Protein AF-A0A1G1N108-F1 (afdb_monomer)

Sequence (234 aa):
MKSTKDYSIFRDFSSNREVDHKHVNKLVQAIQKRNLLHVNPIVVDHEMRVIDGQHRLAAAKLLKVDIYYVQDSINRKDISMLNSNQKNWTAMDYINFYTIEKNSSFMQLSSLIKHYPEMAVSALLVLSNSEGRRDIVQLKDGYLDVLNIDHCRKVCDTCKDLSRRYGAGFVFDSRFPLALSKALSTEGFRIERLIEQIDLSPRDFVRCHTKEQYLDMIEEIFNRQLSRNKIRLT

Radius of gyration: 24.06 Å; Cα contacts (8 Å, |Δi|>4): 297; chains: 1; bounding box: 55×28×68 Å

Mean predicted aligned error: 9.83 Å

pLDDT: mean 89.45, std 10.45, range [52.34, 98.5]

Foldseek 3Di:
DDKDLPLVQADEDPLDDDQDPVLLVVLLVVCVVPNPQVVPAFEAEPSNYTLGCPSVSVNCNVVSHMGHYDYDHDDPLCSLVVVCVVDNDDLVSLLSNLVVVVDPQSVLLVVVCVVQVLADSLLSQQQQAPVSHHDPVCSSNSHGRRNRVVLSVVLSVLLVVCCVVQVASLCRPNLNSSLVSLQVVFPLRDSVLLVVLCVVPVVLVDDDDHSVVNNVSSQVSNCPPDPDSRTHSD

Secondary structure (DSSP, 8-state):
-EEES-GGG-B--TTSPP--HHHHHHHHHHHHH---TTTS-EEE-TT-BEEE-HHHHHHHHHHT--EEEEE----HHHHHHHHHHHSPPPHHHHHHHHHHTT-HHHHHHHHHHHH-TTS-HHHHHHHHSTTSS--HHHHHTT----TTHHHHHHHHHHHHHHHHHH--GGGGSTHHHHHHHHHHTSTT--HHHHHHHHHH-GGGS---SSHHHHHHHHHHHHHTT-SSS-----

Nearest PDB structures (foldseek):
  2fic-assembly3_B  TM=1.473E-01  e=8.303E+00  Homo sapiens

Structure (mmCIF, N/CA/C/O backbone):
data_AF-A0A1G1N108-F1
#
_entry.id   AF-A0A1G1N108-F1
#
loop_
_atom_site.group_PDB
_atom_site.id
_atom_site.type_symbol
_atom_site.label_atom_id
_atom_site.label_alt_id
_atom_site.label_comp_id
_atom_site.label_asym_id
_atom_site.label_entity_id
_atom_site.label_seq_id
_atom_site.pdbx_PDB_ins_code
_atom_site.Cartn_x
_atom_site.Cartn_y
_atom_site.Cartn_z
_atom_site.occupancy
_atom_site.B_iso_or_equiv
_atom_site.auth_seq_id
_atom_site.auth_comp_id
_atom_site.auth_asym_id
_atom_site.auth_atom_id
_atom_site.pdbx_PDB_model_num
ATOM 1 N N . MET A 1 1 ? 23.933 8.039 -32.527 1.00 80.56 1 MET A N 1
ATOM 2 C CA . MET A 1 1 ? 23.096 6.819 -32.530 1.00 80.56 1 MET A CA 1
ATOM 3 C C . MET A 1 1 ? 23.888 5.689 -33.170 1.00 80.56 1 MET A C 1
ATOM 5 O O . MET A 1 1 ? 24.541 5.941 -34.174 1.00 80.56 1 MET A O 1
ATOM 9 N N . LYS A 1 2 ? 23.881 4.493 -32.579 1.00 91.88 2 LYS A N 1
ATOM 10 C CA . LYS A 1 2 ? 24.583 3.290 -33.066 1.00 91.88 2 LYS A CA 1
ATOM 11 C C . LYS A 1 2 ? 23.580 2.137 -33.192 1.00 91.88 2 LYS A C 1
ATOM 13 O O . LYS A 1 2 ? 22.527 2.196 -32.560 1.00 91.88 2 LYS A O 1
ATOM 18 N N . SER A 1 3 ? 23.880 1.109 -33.986 1.00 93.50 3 SER A N 1
ATOM 19 C CA . SER A 1 3 ? 23.054 -0.102 -34.099 1.00 93.50 3 SER A CA 1
ATOM 20 C C . SER A 1 3 ? 23.896 -1.366 -33.986 1.00 93.50 3 SER A C 1
ATOM 22 O O . SER A 1 3 ? 25.074 -1.359 -34.336 1.00 93.50 3 SER A O 1
ATOM 24 N N . THR A 1 4 ? 23.295 -2.450 -33.503 1.00 93.88 4 THR A N 1
ATOM 25 C CA . THR A 1 4 ? 23.952 -3.757 -33.383 1.00 93.88 4 THR A CA 1
ATOM 26 C C . THR A 1 4 ? 22.930 -4.901 -33.402 1.00 93.88 4 THR A C 1
ATOM 28 O O . THR A 1 4 ? 21.759 -4.692 -33.076 1.00 93.88 4 THR A O 1
ATOM 31 N N . LYS A 1 5 ? 23.380 -6.121 -33.724 1.00 91.81 5 LYS A N 1
ATOM 32 C CA . LYS A 1 5 ? 22.677 -7.387 -33.412 1.00 91.81 5 LYS A CA 1
ATOM 33 C C . LYS A 1 5 ? 23.345 -8.184 -32.299 1.00 91.81 5 LYS A C 1
ATOM 35 O O . LYS A 1 5 ? 22.818 -9.210 -31.876 1.00 91.81 5 LYS A O 1
ATOM 40 N N . ASP A 1 6 ? 24.506 -7.735 -31.838 1.00 93.94 6 ASP A N 1
ATOM 41 C CA . ASP A 1 6 ? 25.139 -8.304 -30.664 1.00 93.94 6 ASP A CA 1
ATOM 42 C C . ASP A 1 6 ? 24.454 -7.748 -29.416 1.00 93.94 6 ASP A C 1
ATOM 44 O O . ASP A 1 6 ? 24.766 -6.659 -28.940 1.00 93.94 6 ASP A O 1
ATOM 48 N N . TYR A 1 7 ? 23.474 -8.494 -28.906 1.00 92.62 7 TYR A N 1
ATOM 49 C CA . TYR A 1 7 ? 22.753 -8.122 -27.691 1.00 92.62 7 TYR A CA 1
ATOM 50 C C . TYR A 1 7 ? 23.567 -8.363 -26.413 1.00 92.62 7 TYR A C 1
ATOM 52 O O . TYR A 1 7 ? 23.128 -7.940 -25.347 1.00 92.62 7 TYR A O 1
ATOM 60 N N . SER A 1 8 ? 24.708 -9.061 -26.491 1.00 91.50 8 SER A N 1
ATOM 61 C CA . SER A 1 8 ? 25.516 -9.407 -25.312 1.00 91.50 8 SER A CA 1
ATOM 62 C C . SER A 1 8 ? 26.269 -8.211 -24.729 1.00 91.50 8 SER A C 1
ATOM 64 O O . SER A 1 8 ? 26.655 -8.234 -23.562 1.00 91.50 8 SER A O 1
ATOM 66 N N . ILE A 1 9 ? 26.417 -7.139 -25.514 1.00 92.88 9 ILE A N 1
ATOM 67 C CA . ILE A 1 9 ? 27.041 -5.894 -25.063 1.00 92.88 9 ILE A CA 1
ATOM 68 C C . ILE A 1 9 ? 26.165 -5.125 -24.071 1.00 92.88 9 ILE A C 1
ATOM 70 O O . ILE A 1 9 ? 26.685 -4.289 -23.339 1.00 92.88 9 ILE A O 1
ATOM 74 N N . PHE A 1 10 ? 24.851 -5.375 -24.056 1.00 91.94 10 PHE A N 1
ATOM 75 C CA . PHE A 1 10 ? 23.916 -4.686 -23.173 1.00 91.94 10 PHE A CA 1
ATOM 76 C C . PHE A 1 10 ? 23.825 -5.388 -21.826 1.00 91.94 10 PHE A C 1
ATOM 78 O O . PHE A 1 10 ? 23.695 -6.611 -21.746 1.00 91.94 10 PHE A O 1
ATOM 85 N N . ARG A 1 11 ? 23.857 -4.589 -20.764 1.00 87.62 11 ARG A N 1
ATOM 86 C CA . ARG A 1 11 ? 23.724 -5.048 -19.383 1.00 87.62 11 ARG A CA 1
ATOM 87 C C . ARG A 1 11 ? 22.424 -4.524 -18.790 1.00 87.62 11 ARG A C 1
ATOM 89 O O . ARG A 1 11 ? 21.986 -3.421 -19.111 1.00 87.62 11 ARG A O 1
ATOM 96 N N . ASP A 1 12 ? 21.833 -5.288 -17.890 1.00 75.81 12 ASP A N 1
ATOM 97 C CA . ASP A 1 12 ? 20.683 -4.821 -17.125 1.00 75.81 12 ASP A CA 1
ATOM 98 C C . ASP A 1 12 ? 21.155 -4.050 -15.885 1.00 75.81 12 ASP A C 1
ATOM 100 O O . ASP A 1 12 ? 22.189 -4.376 -15.291 1.00 75.81 12 ASP A O 1
ATOM 104 N N . PHE A 1 13 ? 20.396 -3.036 -15.458 1.00 69.44 13 PHE A N 1
ATOM 105 C CA . PHE A 1 13 ? 20.508 -2.577 -14.075 1.00 69.44 13 PHE A CA 1
ATOM 106 C C . PHE A 1 13 ? 19.840 -3.604 -13.169 1.00 69.44 13 PHE A C 1
ATOM 108 O O . PHE A 1 13 ? 18.739 -4.067 -13.462 1.00 69.44 13 PHE A O 1
ATOM 115 N N . SER A 1 14 ? 20.449 -3.897 -12.020 1.00 62.53 14 SER A N 1
ATOM 116 C CA . SER A 1 14 ? 19.799 -4.710 -10.985 1.00 62.53 14 SER A CA 1
ATOM 117 C C . SER A 1 14 ? 18.456 -4.125 -10.547 1.00 62.53 14 SER A C 1
ATOM 119 O O . SER A 1 14 ? 17.588 -4.870 -10.118 1.00 62.53 14 SER A O 1
ATOM 121 N N . SER A 1 15 ? 18.296 -2.802 -10.647 1.00 59.38 15 SER A N 1
ATOM 122 C CA . SER A 1 15 ? 17.105 -2.051 -10.255 1.00 59.38 15 SER A CA 1
ATOM 123 C C . SER A 1 15 ? 16.108 -1.805 -11.397 1.00 59.38 15 SER A C 1
ATOM 125 O O . SER A 1 15 ? 15.053 -1.216 -11.159 1.00 59.38 15 SER A O 1
ATOM 127 N N . ASN A 1 16 ? 16.379 -2.276 -12.621 1.00 66.88 16 ASN A N 1
ATOM 128 C CA . ASN A 1 16 ? 15.417 -2.160 -13.717 1.00 66.88 16 ASN A CA 1
ATOM 129 C C . ASN A 1 16 ? 14.130 -2.937 -13.417 1.00 66.88 16 ASN A C 1
ATOM 131 O O . ASN A 1 16 ? 14.129 -3.983 -12.767 1.00 66.88 16 ASN A O 1
ATOM 135 N N . ARG A 1 17 ? 13.010 -2.421 -13.932 1.00 64.62 17 ARG A N 1
ATOM 136 C CA . ARG A 1 17 ? 11.714 -3.102 -13.846 1.00 64.62 17 ARG A CA 1
ATOM 137 C C . ARG A 1 17 ? 11.788 -4.465 -14.514 1.00 64.62 17 ARG A C 1
ATOM 139 O O . ARG A 1 17 ? 12.420 -4.616 -15.556 1.00 64.62 17 ARG A O 1
ATOM 146 N N . GLU A 1 18 ? 11.027 -5.419 -14.001 1.00 70.31 18 GLU A N 1
ATOM 147 C CA . GLU A 1 18 ? 10.876 -6.709 -14.662 1.00 70.31 18 GLU A CA 1
ATOM 148 C C . GLU A 1 18 ? 10.264 -6.541 -16.070 1.00 70.31 18 GLU A C 1
ATOM 150 O O . GLU A 1 18 ? 9.399 -5.688 -16.325 1.00 70.31 18 GLU A O 1
ATOM 155 N N . VAL A 1 19 ? 10.745 -7.331 -17.030 1.00 74.31 19 VAL A N 1
ATOM 156 C CA . VAL A 1 19 ? 10.291 -7.252 -18.420 1.00 74.31 19 VAL A CA 1
ATOM 157 C C . VAL A 1 19 ? 8.906 -7.893 -18.553 1.00 74.31 19 VAL A C 1
ATOM 159 O O . VAL A 1 19 ? 8.763 -9.102 -18.667 1.00 74.31 19 VAL A O 1
ATOM 162 N N . ASP A 1 20 ? 7.861 -7.063 -18.589 1.00 79.38 20 ASP A N 1
ATOM 163 C CA . ASP A 1 20 ? 6.493 -7.481 -18.938 1.00 79.38 20 ASP A CA 1
ATOM 164 C C . ASP A 1 20 ? 6.411 -8.173 -20.320 1.00 79.38 20 ASP A C 1
ATOM 166 O O . ASP A 1 20 ? 6.382 -7.525 -21.375 1.00 79.38 20 ASP A O 1
ATOM 170 N N . HIS A 1 21 ? 6.298 -9.503 -20.308 1.00 82.75 21 HIS A N 1
ATOM 171 C CA . HIS A 1 21 ? 6.177 -10.339 -21.504 1.00 82.75 21 HIS A CA 1
ATOM 172 C C . HIS A 1 21 ? 4.958 -10.009 -22.376 1.00 82.75 21 HIS A C 1
ATOM 174 O O . HIS A 1 21 ? 5.038 -10.130 -23.600 1.00 82.75 21 HIS A O 1
ATOM 180 N N . LYS A 1 22 ? 3.835 -9.547 -21.804 1.00 83.50 22 LYS A N 1
ATOM 181 C CA . LYS A 1 22 ? 2.672 -9.131 -22.609 1.00 83.50 22 LYS A CA 1
ATOM 182 C C . LYS A 1 22 ? 3.010 -7.888 -23.423 1.00 83.50 22 LYS A C 1
ATOM 184 O O . LYS A 1 22 ? 2.615 -7.786 -24.586 1.00 83.50 22 LYS A O 1
ATOM 189 N N . HIS A 1 23 ? 3.751 -6.951 -22.834 1.00 82.06 23 HIS A N 1
ATOM 190 C CA . HIS A 1 23 ? 4.217 -5.768 -23.549 1.00 82.06 23 HIS A CA 1
ATOM 191 C C . HIS A 1 23 ? 5.249 -6.119 -24.624 1.00 82.06 23 HIS A C 1
ATOM 193 O O . HIS A 1 23 ? 5.131 -5.628 -25.748 1.00 82.06 23 HIS A O 1
ATOM 199 N N . VAL A 1 24 ? 6.192 -7.017 -24.318 1.00 87.75 24 VAL A N 1
ATOM 200 C CA . VAL A 1 24 ? 7.151 -7.534 -25.307 1.00 87.75 24 VAL A CA 1
ATOM 201 C C . VAL A 1 24 ? 6.423 -8.166 -26.490 1.00 87.75 24 VAL A C 1
ATOM 203 O O . VAL A 1 24 ? 6.712 -7.807 -27.623 1.00 87.75 24 VAL A O 1
ATOM 206 N N . ASN A 1 25 ? 5.428 -9.025 -26.258 1.00 88.38 25 ASN A N 1
ATOM 207 C CA . ASN A 1 25 ? 4.676 -9.667 -27.341 1.00 88.38 25 ASN A CA 1
ATOM 208 C C . ASN A 1 25 ? 3.946 -8.653 -28.236 1.00 88.38 25 ASN A C 1
ATOM 210 O O . ASN A 1 25 ? 3.934 -8.803 -29.458 1.00 88.38 25 ASN A O 1
ATOM 214 N N . LYS A 1 26 ? 3.394 -7.577 -27.657 1.00 88.62 26 LYS A N 1
ATOM 215 C CA . LYS A 1 26 ? 2.819 -6.471 -28.443 1.00 88.62 26 LYS A CA 1
ATOM 216 C C . LYS A 1 26 ? 3.876 -5.762 -29.295 1.00 88.62 26 LYS A C 1
ATOM 218 O O . LYS A 1 26 ? 3.611 -5.452 -30.453 1.00 88.62 26 LYS A O 1
ATOM 223 N N . LEU A 1 27 ? 5.067 -5.519 -28.743 1.00 89.50 27 LEU A N 1
ATOM 224 C CA . LEU A 1 27 ? 6.181 -4.927 -29.489 1.00 89.50 27 LEU A CA 1
ATOM 225 C C . LEU A 1 27 ? 6.672 -5.857 -30.601 1.00 89.50 27 LEU A C 1
ATOM 227 O O . LEU A 1 27 ? 6.905 -5.384 -31.705 1.00 89.50 27 LEU A O 1
ATOM 231 N N . VAL A 1 28 ? 6.759 -7.164 -30.350 1.00 90.56 28 VAL A N 1
ATOM 232 C CA . VAL A 1 28 ? 7.116 -8.173 -31.358 1.00 90.56 28 VAL A CA 1
ATOM 233 C C . VAL A 1 28 ? 6.163 -8.096 -32.553 1.00 90.56 28 VAL A C 1
ATOM 235 O O . VAL A 1 28 ? 6.619 -7.937 -33.684 1.00 90.56 28 VAL A O 1
ATOM 238 N N . GLN A 1 29 ? 4.847 -8.107 -32.309 1.00 91.94 29 GLN A N 1
ATOM 239 C CA . GLN A 1 29 ? 3.841 -7.974 -33.370 1.00 91.94 29 GLN A CA 1
ATOM 240 C C . GLN A 1 29 ? 3.974 -6.646 -34.134 1.00 91.94 29 GLN A C 1
ATOM 242 O O . GLN A 1 29 ? 3.889 -6.618 -35.363 1.00 91.94 29 GLN A O 1
ATOM 247 N N . ALA A 1 30 ? 4.211 -5.540 -33.423 1.00 89.06 30 ALA A N 1
ATOM 248 C CA . ALA A 1 30 ? 4.386 -4.228 -34.040 1.00 89.06 30 ALA A CA 1
ATOM 249 C C . ALA A 1 30 ? 5.640 -4.167 -34.930 1.00 89.06 30 ALA A C 1
ATOM 251 O O . ALA A 1 30 ? 5.558 -3.683 -36.057 1.00 89.06 30 ALA A O 1
ATOM 252 N N . ILE A 1 31 ? 6.770 -4.706 -34.459 1.00 90.69 31 ILE A N 1
ATOM 253 C CA . ILE A 1 31 ? 8.042 -4.745 -35.194 1.00 90.69 31 ILE A CA 1
ATOM 254 C C . ILE A 1 31 ? 7.922 -5.633 -36.438 1.00 90.69 31 ILE A C 1
ATOM 256 O O . ILE A 1 31 ? 8.402 -5.242 -37.500 1.00 90.69 31 ILE A O 1
ATOM 260 N N . GLN A 1 32 ? 7.256 -6.789 -36.332 1.00 90.75 32 GLN A N 1
ATOM 261 C CA . GLN A 1 32 ? 6.994 -7.671 -37.476 1.00 90.75 32 GLN A CA 1
ATOM 262 C C . GLN A 1 32 ? 6.137 -6.988 -38.545 1.00 90.75 32 GLN A C 1
ATOM 264 O O . GLN A 1 32 ? 6.404 -7.145 -39.733 1.00 90.75 32 GLN A O 1
ATOM 269 N N . LYS A 1 33 ? 5.129 -6.206 -38.134 1.00 91.50 33 LYS A N 1
ATOM 270 C CA . LYS A 1 33 ? 4.304 -5.426 -39.065 1.00 91.50 33 LYS A CA 1
ATOM 271 C C . LYS A 1 33 ? 5.102 -4.296 -39.717 1.00 91.50 33 LYS A C 1
ATOM 273 O O . LYS A 1 33 ? 4.954 -4.053 -40.912 1.00 91.50 33 LYS A O 1
ATOM 278 N N . ARG A 1 34 ? 5.911 -3.576 -38.933 1.00 89.50 34 ARG A N 1
ATOM 279 C CA . ARG A 1 34 ? 6.811 -2.516 -39.406 1.00 89.50 34 ARG A CA 1
ATOM 280 C C . ARG A 1 34 ? 7.907 -2.244 -38.374 1.00 89.50 34 ARG A C 1
ATOM 282 O O . ARG A 1 34 ? 7.635 -1.709 -37.301 1.00 89.50 34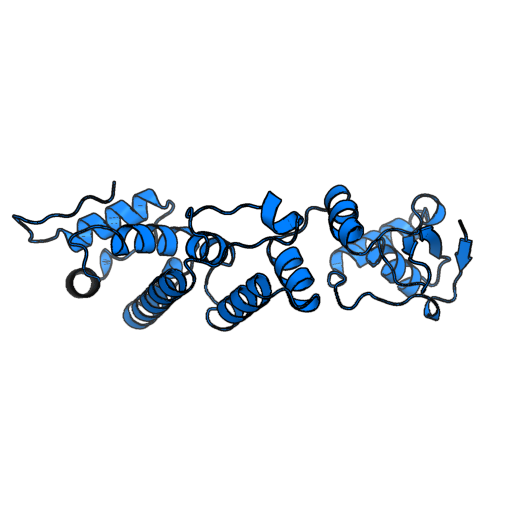 ARG A O 1
ATOM 289 N N . ASN A 1 35 ? 9.160 -2.532 -38.720 1.00 89.00 35 ASN A N 1
ATOM 290 C CA . ASN A 1 35 ? 10.278 -2.300 -37.810 1.00 89.00 35 ASN A CA 1
ATOM 291 C C . ASN A 1 35 ? 10.664 -0.809 -37.761 1.00 89.00 35 ASN A C 1
ATOM 293 O O . ASN A 1 35 ? 11.288 -0.283 -38.682 1.00 89.00 35 ASN A O 1
ATOM 297 N N . LEU A 1 36 ? 10.302 -0.138 -36.666 1.00 88.00 36 LEU A N 1
ATOM 298 C CA . LEU A 1 36 ? 10.603 1.275 -36.402 1.00 88.00 36 LEU A CA 1
ATOM 299 C C . LEU A 1 36 ? 11.552 1.470 -35.209 1.00 88.00 36 LEU A C 1
ATOM 301 O O . LEU A 1 36 ? 11.577 2.542 -34.611 1.00 88.00 36 LEU A O 1
ATOM 305 N N . LEU A 1 37 ? 12.351 0.457 -34.853 1.00 88.44 37 LEU A N 1
ATOM 306 C CA . LEU A 1 37 ? 13.268 0.543 -33.706 1.00 88.44 37 LEU A CA 1
ATOM 307 C C . LEU A 1 37 ? 14.319 1.660 -33.840 1.00 88.44 37 LEU A C 1
ATOM 309 O O . LEU A 1 37 ? 14.782 2.177 -32.831 1.00 88.44 37 LEU A O 1
ATOM 313 N N . HIS A 1 38 ? 14.657 2.072 -35.064 1.00 87.56 38 HIS A N 1
ATOM 314 C CA . HIS A 1 38 ? 15.565 3.196 -35.322 1.00 87.56 38 HIS A CA 1
ATOM 315 C C . HIS A 1 38 ? 14.975 4.561 -34.946 1.00 87.56 38 HIS A C 1
ATOM 317 O O . HIS A 1 38 ? 15.726 5.489 -34.671 1.00 87.56 38 HIS A O 1
ATOM 323 N N . VAL A 1 39 ? 13.643 4.692 -34.943 1.00 86.00 39 VAL A N 1
ATOM 324 C CA . VAL A 1 39 ? 12.950 5.948 -34.608 1.00 86.00 39 VAL A CA 1
ATOM 325 C C . VAL A 1 39 ? 12.989 6.202 -33.105 1.00 86.00 39 VAL A C 1
ATOM 327 O O . VAL A 1 39 ? 13.012 7.346 -32.665 1.00 86.00 39 VAL A O 1
ATOM 330 N N . ASN A 1 40 ? 12.998 5.130 -32.314 1.00 83.50 40 ASN A N 1
ATOM 331 C CA . ASN A 1 40 ? 13.040 5.202 -30.865 1.00 83.50 40 ASN A CA 1
ATOM 332 C C . ASN A 1 40 ? 14.144 4.263 -30.344 1.00 83.50 40 ASN A C 1
ATOM 334 O O . ASN A 1 40 ? 13.834 3.132 -29.938 1.00 83.50 40 ASN A O 1
ATOM 338 N N . PRO A 1 41 ? 15.422 4.691 -30.403 1.00 89.31 41 PRO A N 1
ATOM 339 C CA . PRO A 1 41 ? 16.543 3.904 -29.904 1.00 89.31 41 PRO A CA 1
ATOM 340 C C . PRO A 1 41 ? 16.439 3.690 -28.388 1.00 89.31 41 PRO A C 1
ATOM 342 O O . PRO A 1 41 ? 15.796 4.463 -27.678 1.00 89.31 41 PRO A O 1
ATOM 345 N N . ILE A 1 42 ? 17.070 2.631 -27.886 1.00 91.00 42 ILE A N 1
ATOM 346 C CA . ILE A 1 42 ? 17.236 2.421 -26.444 1.00 91.00 42 ILE A CA 1
ATOM 347 C C . ILE A 1 42 ? 18.285 3.395 -25.896 1.00 91.00 42 ILE A C 1
ATOM 349 O O . ILE A 1 42 ? 19.200 3.809 -26.614 1.00 91.00 42 ILE A O 1
ATOM 353 N N . VAL A 1 43 ? 18.171 3.746 -24.621 1.00 88.50 43 VAL A N 1
ATOM 354 C CA . VAL A 1 43 ? 19.137 4.620 -23.946 1.00 88.50 43 VAL A CA 1
ATOM 355 C C . VAL A 1 43 ? 20.010 3.754 -23.055 1.00 88.50 43 VAL A C 1
ATOM 357 O O . VAL A 1 43 ? 19.495 2.936 -22.292 1.00 88.50 43 VAL A O 1
ATOM 360 N N . VAL A 1 44 ? 21.326 3.908 -23.165 1.00 89.25 44 VAL A N 1
ATOM 361 C CA . VAL A 1 44 ? 22.303 3.165 -22.362 1.00 89.25 44 VAL A CA 1
ATOM 362 C C . VAL A 1 44 ? 23.308 4.118 -21.735 1.00 89.25 44 VAL A C 1
ATOM 364 O O . VAL A 1 44 ? 23.542 5.207 -22.256 1.00 89.25 44 VAL A O 1
ATOM 367 N N . ASP A 1 45 ? 23.922 3.712 -20.632 1.00 86.06 45 ASP A N 1
ATOM 368 C CA . ASP A 1 45 ? 24.995 4.491 -20.018 1.00 86.06 45 ASP A CA 1
ATOM 369 C C . ASP A 1 45 ? 26.386 4.172 -20.606 1.00 86.06 45 ASP A C 1
ATOM 371 O O . ASP A 1 45 ? 26.547 3.411 -21.568 1.00 86.06 45 ASP A O 1
ATOM 375 N N . HIS A 1 46 ? 27.430 4.758 -20.015 1.00 86.75 46 HIS A N 1
ATOM 376 C CA . HIS A 1 46 ? 28.824 4.542 -20.416 1.00 86.75 46 HIS A CA 1
ATOM 377 C C . HIS A 1 46 ? 29.301 3.078 -20.286 1.00 86.75 46 HIS A C 1
ATOM 379 O O . HIS A 1 46 ? 30.217 2.676 -21.000 1.00 86.75 46 HIS A O 1
ATOM 385 N N . GLU A 1 47 ? 28.660 2.265 -19.441 1.00 87.75 47 GLU A N 1
ATOM 386 C CA . GLU A 1 47 ? 28.946 0.836 -19.242 1.00 87.75 47 GLU A CA 1
ATOM 387 C C . GLU A 1 47 ? 28.011 -0.085 -20.050 1.00 87.75 47 GLU A C 1
ATOM 389 O O . GLU A 1 47 ? 27.999 -1.299 -19.832 1.00 87.75 47 GLU A O 1
ATOM 394 N N . MET A 1 48 ? 27.228 0.472 -20.984 1.00 89.69 48 MET A N 1
ATOM 395 C CA . MET A 1 48 ? 26.222 -0.243 -21.780 1.00 89.69 48 MET A CA 1
ATOM 396 C C . MET A 1 48 ? 25.080 -0.843 -20.943 1.00 89.69 48 MET A C 1
ATOM 398 O O . MET A 1 48 ? 24.407 -1.782 -21.381 1.00 89.69 48 MET A O 1
ATOM 402 N N . ARG A 1 49 ? 24.821 -0.294 -19.748 1.00 86.81 49 ARG A N 1
ATOM 403 C CA . ARG A 1 49 ? 23.641 -0.644 -18.951 1.00 86.81 49 ARG A CA 1
ATOM 404 C C . ARG A 1 49 ? 22.409 0.047 -19.530 1.00 86.81 49 ARG A C 1
ATOM 406 O O . ARG A 1 49 ? 22.448 1.242 -19.817 1.00 86.81 49 ARG A O 1
ATOM 413 N N . VAL A 1 50 ? 21.321 -0.694 -19.722 1.00 87.94 50 VAL A N 1
ATOM 414 C CA . VAL A 1 50 ? 20.096 -0.199 -20.371 1.00 87.94 50 VAL A CA 1
ATOM 415 C C . VAL A 1 50 ? 19.299 0.684 -19.415 1.00 87.94 50 VAL A C 1
ATOM 417 O O . VAL A 1 50 ? 18.687 0.177 -18.481 1.00 87.94 50 VAL A O 1
ATOM 420 N N . ILE A 1 51 ? 19.281 1.993 -19.668 1.00 81.81 51 ILE A N 1
ATOM 421 C CA . ILE A 1 51 ? 18.537 3.000 -18.895 1.00 81.81 51 ILE A CA 1
ATOM 422 C C . ILE A 1 51 ? 17.045 2.990 -19.264 1.00 81.81 51 ILE A C 1
ATOM 424 O O . ILE A 1 51 ? 16.179 3.036 -18.390 1.00 81.81 51 ILE A O 1
ATOM 428 N N . ASP A 1 52 ? 16.752 2.949 -20.566 1.00 82.50 52 ASP A N 1
ATOM 429 C CA . ASP A 1 52 ? 15.395 2.936 -21.121 1.00 82.50 52 ASP A CA 1
ATOM 430 C C . ASP A 1 52 ? 15.331 2.040 -22.365 1.00 82.50 52 ASP A C 1
ATOM 432 O O . ASP A 1 52 ? 16.291 1.923 -23.128 1.00 82.50 52 ASP A O 1
ATOM 436 N N . GLY A 1 53 ? 14.172 1.422 -22.591 1.00 86.25 53 GLY A N 1
ATOM 437 C CA . GLY A 1 53 ? 13.924 0.573 -23.753 1.00 86.25 53 GLY A CA 1
ATOM 438 C C . GLY A 1 53 ? 14.172 -0.920 -23.537 1.00 86.25 53 GLY A C 1
ATOM 439 O O . GLY A 1 53 ? 14.274 -1.659 -24.513 1.00 86.25 53 GLY A O 1
ATOM 440 N N . GLN A 1 54 ? 14.187 -1.403 -22.293 1.00 87.56 54 GLN A N 1
ATOM 441 C CA . GLN A 1 54 ? 14.371 -2.827 -21.970 1.00 87.56 54 GLN A CA 1
ATOM 442 C C . GLN A 1 54 ? 13.401 -3.770 -22.716 1.00 87.56 54 GLN A C 1
ATOM 444 O O . GLN A 1 54 ? 13.817 -4.801 -23.242 1.00 87.56 54 GLN A O 1
ATOM 449 N N . HIS A 1 55 ? 12.116 -3.408 -22.865 1.00 88.56 55 HIS A N 1
ATOM 450 C CA . HIS A 1 55 ? 11.148 -4.226 -23.614 1.00 88.56 55 HIS A CA 1
ATOM 451 C C . HIS A 1 55 ? 11.415 -4.209 -25.122 1.00 88.56 55 HIS A C 1
ATOM 453 O O . HIS A 1 55 ? 11.172 -5.210 -25.792 1.00 88.56 55 HIS A O 1
ATOM 459 N N . ARG A 1 56 ? 11.930 -3.091 -25.657 1.00 91.31 56 ARG A N 1
ATOM 460 C CA . ARG A 1 56 ? 12.349 -2.977 -27.064 1.00 91.31 56 ARG A CA 1
ATOM 461 C C . ARG A 1 56 ? 13.577 -3.843 -27.323 1.00 91.31 56 ARG A C 1
ATOM 463 O O . ARG A 1 56 ? 13.582 -4.582 -28.303 1.00 91.31 56 ARG A O 1
ATOM 470 N N . LEU A 1 57 ? 14.560 -3.815 -26.422 1.00 92.69 57 LEU A N 1
ATOM 471 C CA . LEU A 1 57 ? 15.722 -4.698 -26.482 1.00 92.69 57 LEU A CA 1
ATOM 472 C C . LEU A 1 57 ? 15.300 -6.174 -26.424 1.00 92.69 57 LEU A C 1
ATOM 474 O O . LEU A 1 57 ? 15.730 -6.965 -27.261 1.00 92.69 57 LEU A O 1
ATOM 478 N N . ALA A 1 58 ? 14.403 -6.539 -25.502 1.00 91.44 58 ALA A N 1
ATOM 479 C CA . ALA A 1 58 ? 13.878 -7.900 -25.393 1.00 91.44 58 ALA A CA 1
ATOM 480 C C . ALA A 1 58 ? 13.128 -8.345 -26.664 1.00 91.44 58 ALA A C 1
ATOM 482 O O . ALA A 1 58 ? 13.368 -9.441 -27.169 1.00 91.44 58 ALA A O 1
ATOM 483 N N . ALA A 1 59 ? 12.264 -7.492 -27.224 1.00 91.94 59 ALA A N 1
ATOM 484 C CA . ALA A 1 59 ? 11.543 -7.785 -28.463 1.00 91.94 59 ALA A CA 1
ATOM 485 C C . ALA A 1 59 ? 12.489 -7.925 -29.668 1.00 91.94 59 ALA A C 1
ATOM 487 O O . ALA A 1 59 ? 12.340 -8.854 -30.463 1.00 91.94 59 ALA A O 1
ATOM 488 N N . ALA A 1 60 ? 13.493 -7.048 -29.780 1.0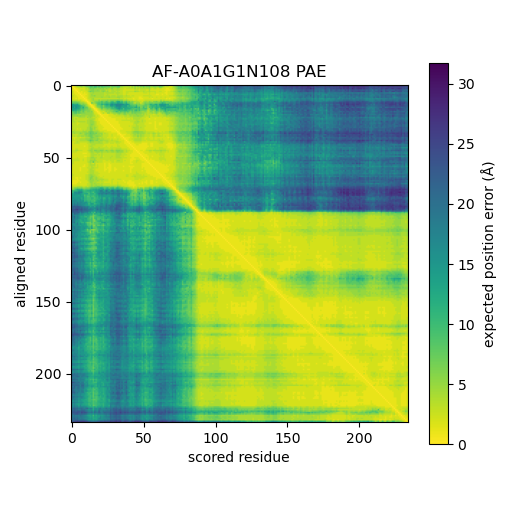0 93.25 60 ALA A N 1
ATOM 489 C CA . ALA A 1 60 ? 14.508 -7.128 -30.826 1.00 93.25 60 ALA A CA 1
ATOM 490 C C . ALA A 1 60 ? 15.325 -8.423 -30.724 1.00 93.25 60 ALA A C 1
ATOM 492 O O . ALA A 1 60 ? 15.530 -9.083 -31.740 1.00 93.25 60 ALA A O 1
ATOM 493 N N . LYS A 1 61 ? 15.699 -8.832 -29.502 1.00 93.62 61 LYS A N 1
ATOM 494 C CA . LYS A 1 61 ? 16.406 -10.091 -29.220 1.00 93.62 61 LYS A CA 1
ATOM 495 C C . LYS A 1 61 ? 15.594 -11.323 -29.627 1.00 93.62 61 LYS A C 1
ATOM 497 O O . LYS A 1 61 ? 16.155 -12.243 -30.217 1.00 93.62 61 LYS A O 1
ATOM 502 N N . LEU A 1 62 ? 14.282 -11.332 -29.371 1.00 92.38 62 LEU A N 1
ATOM 503 C CA . LEU A 1 62 ? 13.386 -12.412 -29.811 1.00 92.38 62 LEU A CA 1
ATOM 504 C C . LEU A 1 62 ? 13.283 -12.494 -31.340 1.00 92.38 62 LEU A C 1
ATOM 506 O O . LEU A 1 62 ? 13.273 -13.587 -31.900 1.00 92.38 62 LEU A O 1
ATOM 510 N N . LEU A 1 63 ? 13.231 -11.342 -32.011 1.00 93.06 63 LEU A N 1
ATOM 511 C CA . LEU A 1 63 ? 13.104 -11.248 -33.467 1.00 93.06 63 LEU A CA 1
ATOM 512 C C . LEU A 1 63 ? 14.436 -11.321 -34.225 1.00 93.06 63 LEU A C 1
ATOM 514 O O . LEU A 1 63 ? 14.423 -11.433 -35.449 1.00 93.06 63 LEU A O 1
ATOM 518 N N . LYS A 1 64 ? 15.574 -11.261 -33.523 1.00 94.81 64 LYS A N 1
ATOM 519 C CA . LYS A 1 64 ? 16.930 -11.224 -34.100 1.00 94.81 64 LYS A CA 1
ATOM 520 C C . LYS A 1 64 ? 17.128 -10.075 -35.109 1.00 94.81 64 LYS A C 1
ATOM 522 O O . LYS A 1 64 ? 17.815 -10.223 -36.124 1.00 94.81 64 LYS A O 1
ATOM 527 N N . VAL A 1 65 ? 16.509 -8.925 -34.836 1.00 94.19 65 VAL A N 1
ATOM 528 C CA . VAL A 1 65 ? 16.607 -7.694 -35.647 1.00 94.19 65 VAL A CA 1
ATOM 529 C C . VAL A 1 65 ? 17.561 -6.678 -35.022 1.00 94.19 65 VAL A C 1
ATOM 531 O O . VAL A 1 65 ? 17.792 -6.703 -33.815 1.00 94.19 65 VAL A O 1
ATOM 534 N N . ASP A 1 66 ? 18.090 -5.755 -35.825 1.00 93.38 66 ASP A N 1
ATOM 535 C CA . ASP A 1 66 ? 18.958 -4.686 -35.322 1.00 93.38 66 ASP A CA 1
ATOM 536 C C . ASP A 1 66 ? 18.274 -3.869 -34.219 1.00 93.38 66 ASP A C 1
ATOM 538 O O . ASP A 1 66 ? 17.120 -3.447 -34.358 1.00 93.38 66 ASP A O 1
ATOM 542 N N . ILE A 1 67 ? 19.007 -3.633 -33.129 1.00 95.50 67 ILE A N 1
ATOM 543 C CA . ILE A 1 67 ? 18.617 -2.700 -32.075 1.00 95.50 67 ILE A CA 1
ATOM 544 C C . ILE A 1 67 ? 19.464 -1.434 -32.186 1.00 95.50 67 ILE A C 1
ATOM 546 O O . ILE A 1 67 ? 20.671 -1.492 -32.424 1.00 95.50 67 ILE A O 1
ATOM 550 N N . TYR A 1 68 ? 18.818 -0.283 -32.023 1.00 94.56 68 TYR A N 1
ATOM 551 C CA . TYR A 1 68 ? 19.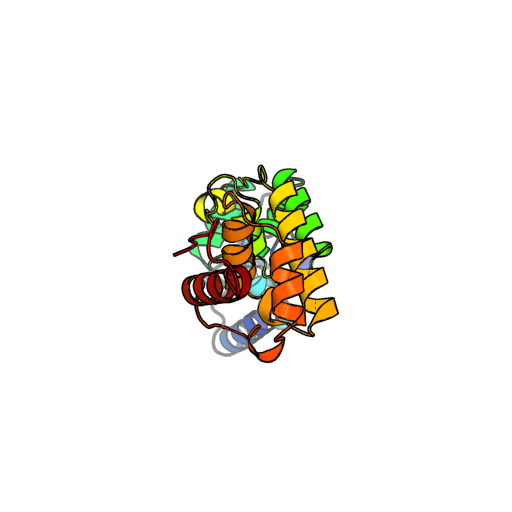443 1.034 -32.097 1.00 94.56 68 TYR A CA 1
ATOM 552 C C . TYR A 1 68 ? 19.573 1.597 -30.695 1.00 94.56 68 TYR A C 1
ATOM 554 O O . TYR A 1 68 ? 18.645 1.454 -29.902 1.00 94.56 68 TYR A O 1
ATOM 562 N N . TYR A 1 69 ? 20.696 2.240 -30.394 1.00 93.06 69 TYR A N 1
ATOM 563 C CA . TYR A 1 69 ? 20.961 2.794 -29.074 1.00 93.06 69 TYR A CA 1
ATOM 564 C C . TYR A 1 69 ? 21.679 4.144 -29.124 1.00 93.06 69 TYR A C 1
ATOM 566 O O . TYR A 1 69 ? 22.401 4.482 -30.075 1.00 93.06 69 TYR A O 1
ATOM 574 N N . VAL A 1 70 ? 21.470 4.925 -28.072 1.00 91.06 70 VAL A N 1
ATOM 575 C CA . VAL A 1 70 ? 22.191 6.163 -27.777 1.00 91.06 70 VAL A CA 1
ATOM 576 C C . VAL A 1 70 ? 22.817 6.045 -26.397 1.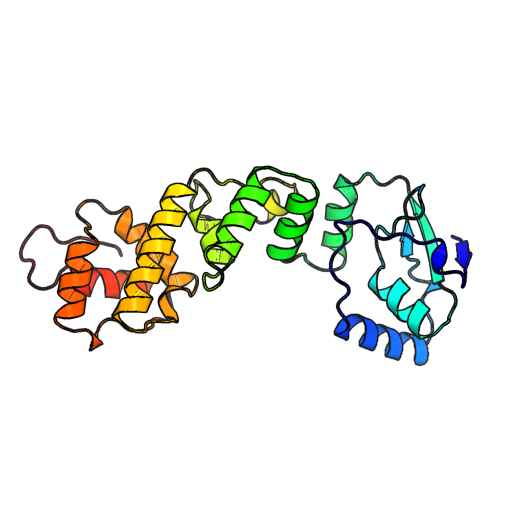00 91.06 70 VAL A C 1
ATOM 578 O O . VAL A 1 70 ? 22.236 5.443 -25.497 1.00 91.06 70 VAL A O 1
ATOM 581 N N . GLN A 1 71 ? 24.030 6.569 -26.270 1.00 88.19 71 GLN A N 1
ATOM 582 C CA . GLN A 1 71 ? 24.768 6.556 -25.020 1.00 88.19 71 GLN A CA 1
ATOM 583 C C . GLN A 1 71 ? 24.582 7.911 -24.353 1.00 88.19 71 GLN A C 1
ATOM 585 O O . GLN A 1 71 ? 24.777 8.931 -25.015 1.00 88.19 71 GLN A O 1
ATOM 590 N N . ASP A 1 72 ? 24.182 7.912 -23.089 1.00 80.69 72 ASP A N 1
ATOM 591 C CA . ASP A 1 72 ? 23.887 9.132 -22.350 1.00 80.69 72 ASP A CA 1
ATOM 592 C C . ASP A 1 72 ? 24.595 9.136 -20.988 1.00 80.69 72 ASP A C 1
ATOM 594 O O . ASP A 1 72 ? 24.892 8.089 -20.406 1.00 80.69 72 ASP A O 1
ATOM 598 N N . SER A 1 73 ? 24.878 10.335 -20.492 1.00 68.44 73 SER A N 1
ATOM 599 C CA . SER A 1 73 ? 25.596 10.608 -19.240 1.00 68.44 73 SER A CA 1
ATOM 600 C C . SER A 1 73 ? 24.651 10.731 -18.037 1.00 68.44 73 SER A C 1
ATOM 602 O O . SER A 1 73 ? 25.045 11.229 -16.983 1.00 68.44 73 SER A O 1
ATOM 604 N N . ILE A 1 74 ? 23.397 10.315 -18.213 1.00 65.50 74 ILE A N 1
ATOM 605 C CA . ILE A 1 74 ? 22.301 10.390 -17.243 1.00 65.50 74 ILE A CA 1
ATOM 606 C C . ILE A 1 74 ? 22.706 9.714 -15.927 1.00 65.50 74 ILE A C 1
ATOM 608 O O . ILE A 1 74 ? 23.150 8.562 -15.902 1.00 65.50 74 ILE A O 1
ATOM 612 N N . ASN A 1 75 ? 22.533 10.429 -14.814 1.00 62.38 75 ASN A N 1
ATOM 613 C CA . ASN A 1 75 ? 22.822 9.906 -13.484 1.00 62.38 75 ASN A CA 1
ATOM 614 C C . ASN A 1 75 ? 21.702 8.942 -13.049 1.00 62.38 75 ASN A C 1
ATOM 616 O O . ASN A 1 75 ? 20.556 9.085 -13.464 1.00 62.38 75 ASN A O 1
ATOM 620 N N . ARG A 1 76 ? 21.970 7.968 -12.165 1.00 61.19 76 ARG A N 1
ATOM 621 C CA . ARG A 1 76 ? 20.959 6.964 -11.749 1.00 61.19 76 ARG A CA 1
ATOM 622 C C . ARG A 1 76 ? 19.664 7.580 -11.209 1.00 61.19 76 ARG A C 1
ATOM 624 O O . ARG A 1 76 ? 18.595 7.000 -11.372 1.00 61.19 76 ARG A O 1
ATOM 631 N N . LYS A 1 77 ? 19.751 8.762 -10.593 1.00 59.56 77 LYS A N 1
ATOM 632 C CA . LYS A 1 77 ? 18.587 9.524 -10.110 1.00 59.56 77 LYS A CA 1
ATOM 633 C C . LYS A 1 77 ? 17.666 9.983 -11.249 1.00 59.56 77 LYS A C 1
ATOM 635 O O . LYS A 1 77 ? 16.450 9.988 -11.088 1.00 59.56 77 LYS A O 1
ATOM 640 N N . ASP A 1 78 ? 18.230 10.274 -12.415 1.00 63.22 78 ASP A N 1
ATOM 641 C CA . ASP A 1 78 ? 17.501 10.744 -13.593 1.00 63.22 78 ASP A CA 1
ATOM 642 C C . ASP A 1 78 ? 16.772 9.595 -14.318 1.00 63.22 78 ASP A C 1
ATOM 644 O O . ASP A 1 78 ? 15.799 9.826 -15.033 1.00 63.22 78 ASP A O 1
ATOM 648 N N . ILE A 1 79 ? 17.170 8.337 -14.078 1.00 63.12 79 ILE A N 1
ATOM 649 C CA . ILE A 1 79 ? 16.522 7.132 -14.632 1.00 63.12 79 ILE A CA 1
ATOM 650 C C . ILE A 1 79 ? 15.076 6.994 -14.124 1.00 63.12 79 ILE A C 1
ATOM 652 O O . ILE A 1 79 ? 14.172 6.670 -14.901 1.00 63.12 79 ILE A O 1
ATOM 656 N N . SER A 1 80 ? 14.837 7.276 -12.835 1.00 57.56 80 SER A N 1
ATOM 657 C CA . SER A 1 80 ? 13.483 7.331 -12.253 1.00 57.56 80 SER A CA 1
ATOM 658 C C . SER A 1 80 ? 12.642 8.418 -12.937 1.00 57.56 80 SER A C 1
ATOM 660 O O . SER A 1 80 ? 11.497 8.172 -13.337 1.00 57.56 80 SER A O 1
ATOM 662 N N . MET A 1 81 ? 13.230 9.599 -13.170 1.00 58.72 81 MET A N 1
ATOM 663 C CA . MET A 1 81 ? 12.559 10.725 -13.832 1.00 58.72 81 MET A CA 1
ATOM 664 C C . MET A 1 81 ? 12.210 10.423 -15.298 1.00 58.72 81 MET A C 1
ATOM 666 O O . MET A 1 81 ? 11.075 10.643 -15.719 1.00 58.72 81 MET A O 1
ATOM 670 N N . LEU A 1 82 ? 13.135 9.851 -16.073 1.00 58.09 82 LEU A N 1
ATOM 671 C CA . LEU A 1 82 ? 12.919 9.538 -17.491 1.00 58.09 82 LEU A CA 1
ATOM 672 C C . LEU A 1 82 ? 11.861 8.456 -17.703 1.00 58.09 82 LEU A C 1
ATOM 674 O O . LEU A 1 82 ? 10.978 8.604 -18.552 1.00 58.09 82 LEU A O 1
ATOM 678 N N . ASN A 1 83 ? 11.893 7.394 -16.896 1.00 55.75 83 ASN A N 1
ATOM 679 C CA . ASN A 1 83 ? 10.906 6.325 -17.010 1.00 55.75 83 ASN A CA 1
ATOM 680 C C . ASN A 1 83 ? 9.505 6.755 -16.539 1.00 55.75 83 ASN A C 1
ATOM 682 O O . ASN A 1 83 ? 8.503 6.201 -17.004 1.00 55.75 83 ASN A O 1
ATOM 686 N N . SER A 1 84 ? 9.417 7.761 -15.660 1.00 52.34 84 SER A N 1
ATOM 687 C CA . SER A 1 84 ? 8.144 8.354 -15.232 1.00 52.34 84 SER A CA 1
ATOM 688 C C . SER A 1 84 ? 7.387 9.018 -16.390 1.00 52.34 84 SER A C 1
ATOM 690 O O . SER A 1 84 ? 6.158 8.991 -16.390 1.00 52.34 84 SER A O 1
ATOM 692 N N . ASN A 1 85 ? 8.096 9.541 -17.398 1.00 52.50 85 ASN A N 1
ATOM 693 C CA . ASN A 1 85 ? 7.491 10.231 -18.543 1.00 52.50 85 ASN A CA 1
ATOM 694 C C . ASN A 1 85 ? 6.986 9.289 -19.653 1.00 52.50 85 ASN A C 1
ATOM 696 O O . ASN A 1 85 ? 6.150 9.699 -20.453 1.00 52.50 85 ASN A O 1
ATOM 700 N N . GLN A 1 86 ? 7.450 8.032 -19.712 1.00 52.50 86 GLN A N 1
ATOM 701 C CA . GLN A 1 86 ? 7.063 7.083 -20.772 1.00 52.50 86 GLN A CA 1
ATOM 702 C C . GLN A 1 86 ? 6.012 6.046 -20.328 1.00 52.50 86 GLN A C 1
ATOM 704 O O . GLN A 1 86 ? 5.183 5.627 -21.139 1.00 52.50 86 GLN A O 1
ATOM 709 N N . LYS A 1 87 ? 6.006 5.624 -19.049 1.00 55.88 87 LYS A N 1
ATOM 710 C CA . LYS A 1 87 ? 4.987 4.719 -18.475 1.00 55.88 87 LYS A CA 1
ATOM 711 C C . LYS A 1 87 ? 4.952 4.852 -16.947 1.00 55.88 87 LYS A C 1
ATOM 713 O O . LYS A 1 87 ? 5.907 4.439 -16.283 1.00 55.88 87 LYS A O 1
ATOM 718 N N . ASN A 1 88 ? 3.843 5.364 -16.397 1.00 67.69 88 ASN A N 1
ATOM 719 C CA . ASN A 1 88 ? 3.667 5.616 -14.958 1.00 67.69 88 ASN A CA 1
ATOM 720 C C . ASN A 1 88 ? 4.129 4.420 -14.107 1.00 67.69 88 ASN A C 1
ATOM 722 O O . ASN A 1 88 ? 3.599 3.316 -14.236 1.00 67.69 88 ASN A O 1
ATOM 726 N N . TRP A 1 89 ? 5.134 4.632 -13.257 1.00 75.50 89 TRP A N 1
ATOM 727 C CA . TRP A 1 89 ? 5.538 3.669 -12.232 1.00 75.50 89 TRP A CA 1
ATOM 728 C C . TRP A 1 89 ? 4.441 3.432 -11.219 1.00 75.50 89 TRP A C 1
ATOM 730 O O . TRP A 1 89 ? 3.794 4.357 -10.724 1.00 75.50 89 TRP A O 1
ATOM 740 N N . THR A 1 90 ? 4.211 2.148 -10.944 1.00 84.44 90 THR A N 1
ATOM 741 C CA . THR A 1 90 ? 3.386 1.745 -9.818 1.00 84.44 90 THR A CA 1
ATOM 742 C C . THR A 1 90 ? 4.147 2.053 -8.531 1.00 84.44 90 THR A C 1
ATOM 744 O O . THR A 1 90 ? 5.371 2.180 -8.530 1.00 84.44 90 THR A O 1
ATOM 747 N N . ALA A 1 91 ? 3.440 2.149 -7.403 1.00 87.12 91 ALA A N 1
ATOM 748 C CA . ALA A 1 91 ? 4.119 2.260 -6.111 1.00 87.12 91 ALA A CA 1
ATOM 749 C C . ALA A 1 91 ? 5.101 1.101 -5.880 1.00 87.12 91 ALA A C 1
ATOM 751 O O . ALA A 1 91 ? 6.178 1.323 -5.342 1.00 87.12 91 ALA A O 1
ATOM 752 N N . MET A 1 92 ? 4.741 -0.112 -6.312 1.00 87.94 92 MET A N 1
ATOM 753 C CA . MET A 1 92 ? 5.585 -1.289 -6.130 1.00 87.94 92 MET A CA 1
ATOM 754 C C . MET A 1 92 ? 6.883 -1.197 -6.939 1.00 87.94 92 MET A C 1
ATOM 756 O O . MET A 1 92 ? 7.926 -1.614 -6.446 1.00 87.94 92 MET A O 1
ATOM 760 N N . ASP A 1 93 ? 6.846 -0.589 -8.131 1.00 85.44 93 ASP A N 1
ATOM 761 C CA . ASP A 1 93 ? 8.051 -0.349 -8.936 1.00 85.44 93 ASP A CA 1
ATOM 762 C C . ASP A 1 93 ? 9.045 0.538 -8.171 1.00 85.44 93 ASP A C 1
ATOM 764 O O . ASP A 1 93 ? 10.215 0.180 -8.045 1.00 85.44 93 ASP A O 1
ATOM 768 N N . TYR A 1 94 ? 8.568 1.655 -7.601 1.00 87.44 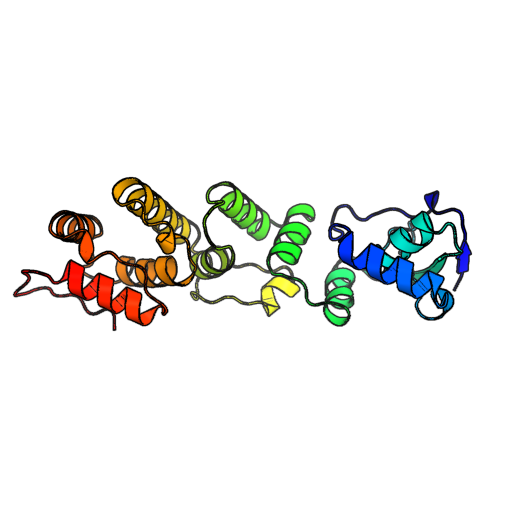94 TYR A N 1
ATOM 769 C CA . TYR A 1 94 ? 9.407 2.549 -6.794 1.00 87.44 94 TYR A CA 1
ATOM 770 C C . TYR A 1 94 ? 9.939 1.832 -5.552 1.00 87.44 94 TYR A C 1
ATOM 772 O O . TYR A 1 94 ? 11.127 1.923 -5.250 1.00 87.44 94 TYR A O 1
ATOM 780 N N . ILE A 1 95 ? 9.084 1.069 -4.861 1.00 90.12 95 ILE A N 1
ATOM 781 C CA . ILE A 1 95 ? 9.490 0.323 -3.666 1.00 90.12 95 ILE A CA 1
ATOM 782 C C . ILE A 1 95 ? 10.606 -0.665 -3.986 1.00 90.12 95 ILE A C 1
ATOM 784 O O . ILE A 1 95 ? 11.610 -0.701 -3.274 1.00 90.12 95 ILE A O 1
ATOM 788 N N . ASN A 1 96 ? 10.467 -1.429 -5.066 1.00 88.12 96 ASN A N 1
ATOM 789 C CA . ASN A 1 96 ? 11.476 -2.393 -5.487 1.00 88.12 96 ASN A CA 1
ATOM 790 C C . ASN A 1 96 ? 12.784 -1.702 -5.877 1.00 88.12 96 ASN A C 1
ATOM 792 O O . ASN A 1 96 ? 13.838 -2.079 -5.367 1.00 88.12 96 ASN A O 1
ATOM 796 N N . PHE A 1 97 ? 12.710 -0.660 -6.708 1.00 86.12 97 PHE A N 1
ATOM 797 C CA . PHE A 1 97 ? 13.876 0.106 -7.142 1.00 86.12 97 PHE A CA 1
ATOM 798 C C . PHE A 1 97 ? 14.677 0.640 -5.951 1.00 86.12 97 PHE A C 1
ATOM 800 O O . PHE A 1 97 ? 15.852 0.312 -5.797 1.00 86.12 97 PHE A O 1
ATOM 807 N N . TYR A 1 98 ? 14.035 1.387 -5.048 1.00 87.94 98 TYR A N 1
ATOM 808 C CA . TYR A 1 98 ? 14.734 1.993 -3.914 1.00 87.94 98 TYR A CA 1
ATOM 809 C C . TYR A 1 98 ? 15.159 0.976 -2.848 1.00 87.94 98 TYR A C 1
ATOM 811 O O . TYR A 1 98 ? 16.138 1.213 -2.141 1.00 87.94 98 TYR A O 1
ATOM 819 N N . THR A 1 99 ? 14.497 -0.182 -2.756 1.00 88.06 99 THR A N 1
ATOM 820 C CA . THR A 1 99 ? 14.977 -1.297 -1.922 1.00 88.06 99 THR A CA 1
ATOM 821 C C . THR A 1 99 ? 16.280 -1.882 -2.476 1.00 88.06 99 THR A C 1
ATOM 823 O O . THR A 1 99 ? 17.202 -2.152 -1.708 1.00 88.06 99 THR A O 1
ATOM 826 N N . ILE A 1 100 ? 16.391 -2.041 -3.800 1.00 85.50 100 ILE A N 1
ATOM 827 C CA . ILE A 1 100 ? 17.611 -2.531 -4.467 1.00 85.50 100 ILE A CA 1
ATOM 828 C C . ILE A 1 100 ? 18.753 -1.517 -4.325 1.00 85.50 100 ILE A C 1
ATOM 830 O O . ILE A 1 100 ? 19.888 -1.906 -4.054 1.00 85.50 100 ILE A O 1
ATOM 834 N N . GLU A 1 101 ? 18.442 -0.221 -4.388 1.00 84.75 101 GLU A N 1
ATOM 835 C CA . GLU A 1 101 ? 19.388 0.866 -4.091 1.00 84.75 101 GLU A CA 1
ATOM 836 C C . GLU A 1 101 ? 19.687 1.026 -2.579 1.00 84.75 101 GLU A C 1
ATOM 838 O O . GLU A 1 101 ? 20.344 1.985 -2.176 1.00 84.75 101 GLU A O 1
ATOM 843 N N . LYS A 1 102 ? 19.251 0.081 -1.727 1.00 90.88 102 LYS A N 1
ATOM 844 C CA . LYS A 1 102 ? 19.520 0.019 -0.275 1.00 90.88 102 LYS A CA 1
ATOM 845 C C . LYS A 1 102 ? 19.018 1.229 0.525 1.00 90.88 102 LYS A C 1
ATOM 847 O O . LYS A 1 102 ? 19.593 1.577 1.557 1.00 90.88 102 LYS A O 1
ATOM 852 N N . ASN A 1 103 ? 17.931 1.863 0.088 1.00 91.94 103 ASN A N 1
ATOM 853 C CA . ASN A 1 103 ? 17.289 2.917 0.866 1.00 91.94 103 ASN A CA 1
ATOM 854 C C . ASN A 1 103 ? 16.562 2.315 2.085 1.00 91.94 103 ASN A C 1
ATOM 856 O O . ASN A 1 103 ? 15.668 1.478 1.940 1.00 91.94 103 ASN A O 1
ATOM 860 N N . SER A 1 104 ? 16.926 2.764 3.288 1.00 94.69 104 SER A N 1
ATOM 861 C CA . SER A 1 104 ? 16.459 2.194 4.556 1.00 94.69 104 SER A CA 1
ATOM 862 C C . SER A 1 104 ? 14.940 2.264 4.745 1.00 94.69 104 SER A C 1
ATOM 864 O O . SER A 1 104 ? 14.348 1.276 5.182 1.00 94.69 104 SER A O 1
ATOM 866 N N . SER A 1 105 ? 14.284 3.374 4.391 1.00 95.38 105 SER A N 1
ATOM 867 C CA . SER A 1 105 ? 12.823 3.508 4.513 1.00 95.38 105 SER A CA 1
ATOM 868 C C . SER A 1 105 ? 12.095 2.517 3.605 1.00 95.38 105 SER A C 1
ATOM 870 O O . SER A 1 105 ? 11.140 1.857 4.017 1.00 95.38 105 SER A O 1
ATOM 872 N N . PHE A 1 106 ? 12.580 2.345 2.374 1.00 95.25 106 PHE A N 1
ATOM 873 C CA . PHE A 1 106 ? 11.989 1.403 1.422 1.00 95.25 106 PHE A CA 1
ATOM 874 C C . PHE A 1 106 ? 12.262 -0.052 1.798 1.00 95.25 106 PHE A C 1
ATOM 876 O O . PHE A 1 106 ? 11.365 -0.882 1.675 1.00 95.25 106 PHE A O 1
ATOM 883 N N . MET A 1 107 ? 13.444 -0.364 2.339 1.00 94.75 107 MET A N 1
ATOM 884 C CA . MET A 1 107 ? 13.742 -1.692 2.885 1.00 94.75 107 MET A CA 1
ATOM 885 C C . MET A 1 107 ? 12.808 -2.053 4.048 1.00 94.75 107 MET A C 1
ATOM 887 O O . MET A 1 107 ? 12.327 -3.187 4.117 1.00 94.75 107 MET A O 1
ATOM 891 N N . GLN A 1 108 ? 12.508 -1.095 4.933 1.00 96.12 108 GLN A N 1
ATOM 892 C CA . GLN A 1 108 ? 11.556 -1.291 6.030 1.00 96.12 108 GLN A CA 1
ATOM 893 C C . GLN A 1 108 ? 10.147 -1.590 5.506 1.00 96.12 108 GLN A C 1
ATOM 895 O O . GLN A 1 108 ? 9.538 -2.577 5.923 1.00 96.12 108 GLN A O 1
ATOM 900 N N . LEU A 1 109 ? 9.654 -0.805 4.543 1.00 95.50 109 LEU A N 1
ATOM 901 C CA . LEU A 1 109 ? 8.350 -1.058 3.928 1.00 95.50 109 LEU A CA 1
ATOM 902 C C . LEU A 1 109 ? 8.326 -2.383 3.147 1.00 95.50 109 LEU A C 1
ATOM 904 O O . LEU A 1 109 ? 7.350 -3.122 3.228 1.00 95.50 109 LEU A O 1
ATOM 908 N N . SER A 1 110 ? 9.400 -2.728 2.433 1.00 94.88 110 SER A N 1
ATOM 909 C CA . SER A 1 110 ? 9.527 -4.009 1.721 1.00 94.88 110 SER A CA 1
ATOM 910 C C . SER A 1 110 ? 9.454 -5.200 2.684 1.00 94.88 110 SER A C 1
ATOM 912 O O . SER A 1 110 ? 8.771 -6.185 2.406 1.00 94.88 110 SER A O 1
ATOM 914 N N . SER A 1 111 ? 10.097 -5.097 3.853 1.00 95.25 111 SER A N 1
ATOM 915 C CA . SER A 1 111 ? 9.985 -6.093 4.926 1.00 95.25 111 SER A CA 1
ATOM 916 C C . SER A 1 111 ? 8.547 -6.212 5.443 1.00 95.25 111 SER A C 1
ATOM 918 O O . SER A 1 111 ? 8.030 -7.318 5.600 1.00 95.25 111 SER A O 1
ATOM 920 N N . LEU A 1 112 ? 7.864 -5.077 5.621 1.00 94.94 112 LEU A N 1
ATOM 921 C CA . LEU A 1 112 ? 6.467 -5.034 6.047 1.00 94.94 112 LEU A CA 1
ATOM 922 C C . LEU A 1 112 ? 5.534 -5.714 5.030 1.00 94.94 112 LEU A C 1
ATOM 924 O O . LEU A 1 112 ? 4.721 -6.549 5.414 1.00 94.94 112 LEU A O 1
ATOM 928 N N . ILE A 1 113 ? 5.701 -5.425 3.735 1.00 95.38 113 ILE A N 1
ATOM 929 C CA . ILE A 1 113 ? 4.940 -6.058 2.644 1.00 95.38 113 ILE A CA 1
ATOM 930 C C . ILE A 1 113 ? 5.149 -7.576 2.647 1.00 95.38 113 ILE A C 1
ATOM 932 O O . ILE A 1 113 ? 4.187 -8.332 2.539 1.00 95.38 113 ILE A O 1
ATOM 936 N N . LYS A 1 114 ? 6.392 -8.042 2.824 1.00 94.25 114 LYS A N 1
ATOM 937 C CA . LYS A 1 114 ? 6.696 -9.480 2.916 1.00 94.25 114 LYS A CA 1
ATOM 938 C C . LYS A 1 114 ? 6.057 -10.137 4.140 1.00 94.25 114 LYS A C 1
ATOM 940 O O . LYS A 1 114 ? 5.674 -11.300 4.069 1.00 94.25 114 LYS A O 1
ATOM 945 N N . HIS A 1 115 ? 5.944 -9.414 5.253 1.00 95.50 115 HIS A N 1
ATOM 946 C CA . HIS A 1 115 ? 5.348 -9.928 6.486 1.00 95.50 115 HIS A CA 1
ATOM 947 C C . HIS A 1 115 ? 3.804 -9.932 6.465 1.00 95.50 115 HIS A C 1
ATOM 949 O O . HIS A 1 115 ? 3.167 -10.753 7.138 1.00 95.50 115 HIS A O 1
ATOM 955 N N . TYR A 1 116 ? 3.192 -9.050 5.669 1.00 95.31 116 TYR A N 1
ATOM 956 C CA . TYR A 1 116 ? 1.741 -8.932 5.487 1.00 95.31 116 TYR A CA 1
ATOM 957 C C . TYR A 1 116 ? 1.350 -9.001 3.995 1.00 95.31 116 TYR A C 1
ATOM 959 O O . TYR A 1 116 ? 0.824 -8.023 3.463 1.00 95.31 116 TYR A O 1
ATOM 967 N N . PRO A 1 117 ? 1.567 -10.141 3.307 1.00 93.44 117 PRO A N 1
ATOM 968 C CA . PRO A 1 117 ? 1.395 -10.238 1.853 1.00 93.44 117 PRO A CA 1
ATOM 969 C C . PRO A 1 117 ? -0.057 -10.076 1.379 1.00 93.44 117 PRO A C 1
ATOM 971 O O . PRO A 1 117 ? -0.282 -9.711 0.229 1.00 93.44 117 PRO A O 1
ATOM 974 N N . GLU A 1 118 ? -1.039 -10.331 2.248 1.00 93.31 118 GLU A N 1
ATOM 975 C CA . GLU A 1 118 ? -2.462 -10.141 1.929 1.00 93.31 118 GLU A CA 1
ATOM 976 C C . GLU A 1 118 ? -2.891 -8.673 2.019 1.00 93.31 118 GLU A C 1
ATOM 978 O O . GLU A 1 118 ? -3.890 -8.281 1.420 1.00 93.31 118 GLU A O 1
ATOM 983 N N . MET A 1 119 ? -2.130 -7.844 2.743 1.00 95.56 119 MET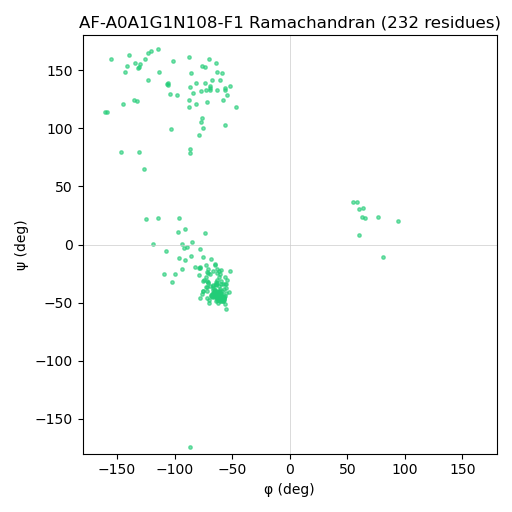 A N 1
ATOM 984 C CA . MET A 1 119 ? -2.470 -6.445 2.960 1.00 95.56 119 MET A CA 1
ATOM 985 C C . MET A 1 119 ? -2.259 -5.630 1.686 1.00 95.56 119 MET A C 1
ATOM 987 O O . MET A 1 119 ? -1.195 -5.668 1.063 1.00 95.56 119 MET A O 1
ATOM 991 N N . ALA A 1 120 ? -3.246 -4.807 1.329 1.00 94.38 120 ALA A N 1
ATOM 992 C CA . ALA A 1 120 ? -3.103 -3.896 0.204 1.00 94.38 120 ALA A CA 1
ATOM 993 C C . ALA A 1 120 ? -1.900 -2.950 0.404 1.00 94.38 120 ALA A C 1
ATOM 995 O O . ALA A 1 120 ? -1.855 -2.171 1.358 1.00 94.38 120 ALA A O 1
ATOM 996 N N . VAL A 1 121 ? -0.962 -2.932 -0.552 1.00 93.00 121 VAL A N 1
ATOM 997 C CA . VAL A 1 121 ? 0.237 -2.064 -0.514 1.00 93.00 121 VAL A CA 1
ATOM 998 C C . VAL A 1 121 ? -0.130 -0.585 -0.345 1.00 93.00 121 VAL A C 1
ATOM 1000 O O . VAL A 1 121 ? 0.564 0.163 0.340 1.00 93.00 121 VAL A O 1
ATOM 1003 N N . SER A 1 122 ? -1.256 -0.152 -0.920 1.00 93.12 122 SER A N 1
ATOM 1004 C CA . SER A 1 122 ? -1.760 1.212 -0.741 1.00 93.12 122 SER A CA 1
ATOM 1005 C C . SER A 1 122 ? -2.139 1.532 0.706 1.00 93.12 122 SER A C 1
ATOM 1007 O O . SER A 1 122 ? -1.996 2.679 1.108 1.00 93.12 122 SER A O 1
ATOM 1009 N N . ALA A 1 123 ? -2.625 0.552 1.475 1.00 95.69 123 ALA A N 1
ATOM 1010 C CA . ALA A 1 123 ? -2.920 0.734 2.893 1.00 95.69 123 ALA A CA 1
ATOM 1011 C C . ALA A 1 123 ? -1.627 0.845 3.696 1.00 95.69 123 ALA A C 1
ATOM 1013 O O . ALA A 1 123 ? -1.487 1.778 4.474 1.00 95.69 123 ALA A O 1
ATOM 1014 N N . LEU A 1 124 ? -0.661 -0.045 3.441 1.00 95.94 124 LEU A N 1
ATOM 1015 C CA . LEU A 1 124 ? 0.638 -0.029 4.118 1.00 95.94 124 LEU A CA 1
ATOM 1016 C C . LEU A 1 124 ? 1.355 1.314 3.945 1.00 95.94 124 LEU A C 1
ATOM 1018 O O . LEU A 1 124 ? 1.816 1.872 4.932 1.00 95.94 124 LEU A O 1
ATOM 1022 N N . LEU A 1 125 ? 1.367 1.861 2.723 1.00 94.69 125 LEU A N 1
ATOM 1023 C CA . LEU A 1 125 ? 1.942 3.179 2.425 1.00 94.69 125 LEU A CA 1
ATOM 1024 C C . LEU A 1 125 ? 1.298 4.317 3.219 1.00 94.69 125 LEU A C 1
ATOM 1026 O O . LEU A 1 125 ? 1.983 5.242 3.634 1.00 94.69 125 LEU A O 1
ATOM 1030 N N . VAL A 1 126 ? -0.024 4.275 3.385 1.00 95.75 126 VAL A N 1
ATOM 1031 C CA . VAL A 1 126 ? -0.770 5.312 4.105 1.00 95.75 126 VAL A CA 1
ATOM 1032 C C . VAL A 1 126 ? -0.589 5.157 5.614 1.00 95.75 126 VAL A C 1
ATOM 1034 O O . VAL A 1 126 ? -0.396 6.144 6.310 1.00 95.75 126 VAL A O 1
ATOM 1037 N N . LEU A 1 127 ? -0.636 3.925 6.118 1.00 96.62 127 LEU A N 1
ATOM 1038 C CA . LEU A 1 127 ? -0.533 3.617 7.542 1.00 96.62 127 LEU A CA 1
ATOM 1039 C C . LEU A 1 127 ? 0.880 3.822 8.098 1.00 96.62 127 LEU A C 1
ATOM 1041 O O . LEU A 1 127 ? 1.012 4.147 9.273 1.00 96.62 127 LEU A O 1
ATOM 1045 N N . SER A 1 128 ? 1.925 3.619 7.289 1.00 94.81 128 SER A N 1
ATOM 1046 C CA . SER A 1 128 ? 3.311 3.864 7.706 1.00 94.81 128 SER A CA 1
ATOM 1047 C C . SER A 1 128 ? 3.689 5.346 7.697 1.00 94.81 128 SER A C 1
ATOM 1049 O O . SER A 1 128 ? 4.657 5.722 8.350 1.00 94.81 128 SER A O 1
ATOM 1051 N N . ASN A 1 129 ? 2.946 6.175 6.962 1.00 94.19 129 ASN A N 1
ATOM 1052 C CA . ASN A 1 129 ? 3.200 7.603 6.811 1.00 94.19 129 ASN A CA 1
ATOM 1053 C C . ASN A 1 129 ? 2.651 8.395 8.015 1.00 94.19 129 ASN A C 1
ATOM 1055 O O . ASN A 1 129 ? 1.553 8.116 8.506 1.00 94.19 129 ASN A O 1
ATOM 1059 N N . SER A 1 130 ? 3.402 9.392 8.486 1.00 90.56 130 SER A N 1
ATOM 1060 C CA . SER A 1 130 ? 3.037 10.220 9.644 1.00 90.56 130 SER A CA 1
ATOM 1061 C C . SER A 1 130 ? 1.769 11.049 9.424 1.00 90.56 130 SER A C 1
ATOM 1063 O O . SER A 1 130 ? 0.965 11.207 10.341 1.00 90.56 130 SER A O 1
ATOM 1065 N N . GLU A 1 131 ? 1.541 11.516 8.198 1.00 88.25 131 GLU A N 1
ATOM 1066 C CA . GLU A 1 131 ? 0.401 12.350 7.815 1.00 88.25 131 GLU A CA 1
ATOM 1067 C C . GLU A 1 131 ? -0.819 11.526 7.373 1.00 88.25 131 GLU A C 1
ATOM 1069 O O . GLU A 1 131 ? -1.864 12.087 7.034 1.00 88.25 131 GLU A O 1
ATOM 1074 N N . GLY A 1 132 ? -0.711 10.193 7.341 1.00 87.38 132 GLY A N 1
ATOM 1075 C CA . GLY A 1 132 ? -1.822 9.322 6.961 1.00 87.38 132 GLY A CA 1
ATOM 1076 C C . GLY A 1 132 ? -2.277 9.521 5.512 1.00 87.38 132 GLY A C 1
ATOM 1077 O O . GLY A 1 132 ? -3.462 9.354 5.204 1.00 87.38 132 GLY A O 1
ATOM 1078 N N . ARG A 1 133 ? -1.356 9.875 4.607 1.00 86.88 133 ARG A N 1
ATOM 1079 C CA . ARG A 1 133 ? -1.625 10.012 3.169 1.00 86.88 133 ARG A CA 1
ATOM 1080 C C . ARG A 1 133 ? -0.547 9.349 2.325 1.00 86.88 133 ARG A C 1
ATOM 1082 O O . ARG A 1 133 ? 0.589 9.169 2.743 1.00 86.88 133 ARG A O 1
ATOM 1089 N N . ARG A 1 134 ? -0.916 8.991 1.097 1.00 82.75 134 ARG A N 1
ATOM 1090 C CA . ARG A 1 134 ? 0.035 8.489 0.104 1.00 82.75 134 ARG A CA 1
ATOM 1091 C C . ARG A 1 134 ? 0.630 9.666 -0.658 1.00 82.75 134 ARG A C 1
ATOM 1093 O O . ARG A 1 134 ? -0.096 10.326 -1.397 1.00 82.75 134 ARG A O 1
ATOM 1100 N N . ASP A 1 135 ? 1.942 9.852 -0.560 1.00 82.88 135 ASP A N 1
ATOM 1101 C CA . ASP A 1 135 ? 2.666 10.842 -1.356 1.00 82.88 135 ASP A CA 1
ATOM 1102 C C . ASP A 1 135 ? 3.421 10.169 -2.515 1.00 82.88 135 ASP A C 1
ATOM 1104 O O . ASP A 1 135 ? 4.480 9.561 -2.359 1.00 82.88 135 ASP A O 1
ATOM 1108 N N . ILE A 1 136 ? 2.826 10.233 -3.708 1.00 80.31 136 ILE A N 1
ATOM 1109 C CA . ILE A 1 136 ? 3.422 9.668 -4.926 1.00 80.31 136 ILE A CA 1
ATOM 1110 C C . ILE A 1 136 ? 4.609 10.511 -5.409 1.00 80.31 136 ILE A C 1
ATOM 1112 O O . ILE A 1 136 ? 5.494 9.966 -6.063 1.00 80.31 136 ILE A O 1
ATOM 1116 N N . VAL A 1 137 ? 4.630 11.813 -5.116 1.00 82.69 137 VAL A N 1
ATOM 1117 C CA . VAL A 1 137 ? 5.725 12.704 -5.522 1.00 82.69 137 VAL A CA 1
ATOM 1118 C C . VAL A 1 137 ? 6.971 12.355 -4.719 1.00 82.69 137 VAL A C 1
ATOM 1120 O O . VAL A 1 137 ? 8.007 12.062 -5.298 1.00 82.69 137 VAL A O 1
ATOM 1123 N N . GLN A 1 138 ? 6.839 12.215 -3.404 1.00 86.44 138 GLN A N 1
ATOM 1124 C CA . GLN A 1 138 ? 7.943 11.768 -2.557 1.00 86.44 138 GLN A CA 1
ATOM 1125 C C . GLN A 1 138 ? 8.475 10.384 -2.951 1.00 86.44 138 GLN A C 1
ATOM 1127 O O . GLN A 1 138 ? 9.689 10.199 -3.056 1.00 86.44 138 GLN A O 1
ATOM 1132 N N . LEU A 1 139 ? 7.579 9.432 -3.252 1.00 86.12 139 LEU A N 1
ATOM 1133 C CA . LEU A 1 139 ? 7.977 8.107 -3.741 1.00 86.12 139 LEU A CA 1
ATOM 1134 C C . LEU A 1 139 ? 8.835 8.192 -5.011 1.00 86.12 139 LEU A C 1
ATOM 1136 O O . LEU A 1 139 ? 9.771 7.409 -5.151 1.00 86.12 139 LEU A O 1
ATOM 1140 N N . LYS A 1 140 ? 8.530 9.127 -5.922 1.00 83.88 140 LYS A N 1
ATOM 1141 C CA . LYS A 1 140 ? 9.300 9.364 -7.157 1.00 83.88 140 LYS A CA 1
ATOM 1142 C C . LYS A 1 140 ? 10.698 9.895 -6.895 1.00 83.88 140 LYS A C 1
ATOM 1144 O O . LYS A 1 140 ? 11.624 9.527 -7.614 1.00 83.88 140 LYS A O 1
ATOM 1149 N N . ASP A 1 141 ? 10.825 10.728 -5.872 1.00 84.94 141 ASP A N 1
ATOM 1150 C CA . ASP A 1 141 ? 12.074 11.388 -5.500 1.00 84.94 141 ASP A CA 1
ATOM 1151 C C . ASP A 1 141 ? 12.952 10.509 -4.592 1.00 84.94 141 ASP A C 1
ATOM 1153 O O . ASP A 1 141 ? 14.042 10.909 -4.178 1.00 84.94 141 ASP A O 1
ATOM 1157 N N . GLY A 1 142 ? 12.513 9.279 -4.298 1.00 86.25 142 GLY A N 1
ATOM 1158 C CA . GLY A 1 142 ? 13.239 8.344 -3.439 1.00 86.25 142 GLY A CA 1
ATOM 1159 C C . GLY A 1 142 ? 13.126 8.667 -1.958 1.00 86.25 142 GLY A C 1
ATOM 1160 O O . GLY A 1 142 ? 13.985 8.258 -1.171 1.00 86.25 142 GLY A O 1
ATOM 1161 N N . TYR A 1 143 ? 12.065 9.372 -1.574 1.00 90.81 143 TYR A N 1
ATOM 1162 C CA . TYR A 1 143 ? 11.700 9.605 -0.189 1.00 90.81 143 TYR A CA 1
ATOM 1163 C C . TYR A 1 143 ? 10.482 8.761 0.195 1.00 90.81 143 TYR A C 1
ATOM 1165 O O . TYR A 1 143 ? 9.521 8.615 -0.560 1.00 90.81 143 TYR A O 1
ATOM 1173 N N . LEU A 1 144 ? 10.533 8.192 1.396 1.00 93.00 144 LEU A N 1
ATOM 1174 C CA . LEU A 1 144 ? 9.424 7.458 1.979 1.00 93.00 144 LEU A CA 1
ATOM 1175 C C . LEU A 1 144 ? 9.405 7.690 3.488 1.00 93.00 144 LEU A C 1
ATOM 1177 O O . LEU A 1 144 ? 10.361 7.355 4.192 1.00 93.00 144 LEU A O 1
ATOM 1181 N N . ASP A 1 145 ? 8.289 8.229 3.962 1.00 92.56 145 ASP A N 1
ATOM 1182 C CA . ASP A 1 145 ? 7.983 8.355 5.380 1.00 92.56 145 ASP A CA 1
ATOM 1183 C C . ASP A 1 145 ? 7.428 7.028 5.931 1.00 92.56 145 ASP A C 1
ATOM 1185 O O . ASP A 1 145 ? 6.418 6.496 5.455 1.00 92.56 145 ASP A O 1
ATOM 1189 N N . VAL A 1 146 ? 8.129 6.499 6.933 1.00 94.31 146 VAL A N 1
ATOM 1190 C CA . VAL A 1 146 ? 7.787 5.277 7.674 1.00 94.31 146 VAL A CA 1
ATOM 1191 C C . VAL A 1 146 ? 7.714 5.523 9.187 1.00 94.31 146 VAL A C 1
ATOM 1193 O O . VAL A 1 146 ? 7.865 4.588 9.970 1.00 94.31 146 VAL A O 1
ATOM 1196 N N . LEU A 1 147 ? 7.501 6.769 9.625 1.00 94.50 147 LEU A N 1
ATOM 1197 C CA . LEU A 1 147 ? 7.487 7.134 11.047 1.00 94.50 147 LEU A CA 1
ATOM 1198 C C . LEU A 1 147 ? 6.387 6.417 11.846 1.00 94.50 147 LEU A C 1
ATOM 1200 O O . LEU A 1 147 ? 6.576 6.138 13.025 1.00 94.50 147 LEU A O 1
ATOM 1204 N N . ASN A 1 148 ? 5.273 6.052 11.206 1.00 95.75 148 ASN A N 1
ATOM 1205 C CA . ASN A 1 148 ? 4.158 5.336 11.835 1.00 95.75 148 ASN A CA 1
ATOM 1206 C C . ASN A 1 148 ? 4.222 3.809 11.626 1.00 95.75 148 ASN A C 1
ATOM 1208 O O . ASN A 1 148 ? 3.197 3.127 11.696 1.00 95.75 148 ASN A O 1
ATOM 1212 N N . ILE A 1 149 ? 5.400 3.229 11.360 1.00 95.38 149 ILE A N 1
ATOM 1213 C CA . ILE A 1 149 ? 5.515 1.794 11.048 1.00 95.38 149 ILE A CA 1
ATOM 1214 C C . ILE A 1 149 ? 5.003 0.876 12.170 1.00 95.38 149 ILE A C 1
ATOM 1216 O O . ILE A 1 149 ? 4.404 -0.158 11.873 1.00 95.38 149 ILE A O 1
ATOM 1220 N N . ASP A 1 150 ? 5.166 1.253 13.438 1.00 95.56 150 ASP A N 1
ATOM 1221 C CA . ASP A 1 150 ? 4.686 0.453 14.573 1.00 95.56 150 ASP A CA 1
ATOM 1222 C C . ASP A 1 150 ? 3.160 0.492 14.700 1.00 95.56 150 ASP A C 1
ATOM 1224 O O . ASP A 1 150 ? 2.520 -0.541 14.913 1.00 95.56 150 ASP A O 1
ATOM 1228 N N . HIS A 1 151 ? 2.550 1.659 14.472 1.00 95.31 151 HIS A N 1
ATOM 1229 C CA . HIS A 1 151 ? 1.093 1.774 14.367 1.00 95.31 151 HIS A CA 1
ATOM 1230 C C . HIS A 1 151 ? 0.562 0.948 13.191 1.00 95.31 151 HIS A C 1
ATOM 1232 O O . HIS A 1 151 ? -0.404 0.200 13.335 1.00 95.31 151 HIS A O 1
ATOM 1238 N N . CYS A 1 152 ? 1.244 1.006 12.045 1.00 97.50 152 CYS A N 1
ATOM 1239 C CA . CYS A 1 152 ? 0.919 0.187 10.883 1.00 97.50 152 CYS A CA 1
ATOM 1240 C C . CYS A 1 152 ? 0.956 -1.316 11.212 1.00 97.50 152 CYS A C 1
ATOM 1242 O O . CYS A 1 152 ? 0.010 -2.029 10.876 1.00 97.50 152 CYS A O 1
ATOM 1244 N N . ARG A 1 153 ? 1.985 -1.795 11.931 1.00 97.94 153 ARG A N 1
ATOM 1245 C CA . ARG A 1 153 ? 2.063 -3.190 12.409 1.00 97.94 153 ARG A CA 1
ATOM 1246 C C . ARG A 1 153 ? 0.870 -3.545 13.292 1.00 97.94 153 ARG A C 1
ATOM 1248 O O . ARG A 1 153 ? 0.198 -4.525 12.996 1.00 97.94 153 ARG A O 1
ATOM 1255 N N . LYS A 1 154 ? 0.535 -2.705 14.277 1.00 97.69 154 LYS A N 1
ATOM 1256 C CA . LYS A 1 154 ? -0.622 -2.919 15.163 1.00 97.69 154 LYS A CA 1
ATOM 1257 C C . LYS A 1 154 ? -1.934 -3.066 14.384 1.00 97.69 154 LYS A C 1
ATOM 1259 O O . LYS A 1 154 ? -2.726 -3.963 14.674 1.00 97.69 154 LYS A O 1
ATOM 1264 N N . VAL A 1 155 ? -2.162 -2.217 13.380 1.00 98.38 155 VAL A N 1
ATOM 1265 C CA . VAL A 1 155 ? -3.338 -2.315 12.497 1.00 98.38 155 VAL A CA 1
ATOM 1266 C C . VAL A 1 155 ? -3.316 -3.628 11.709 1.00 98.38 155 VAL A C 1
ATOM 1268 O O . VAL A 1 155 ? -4.329 -4.322 11.648 1.00 98.38 155 VAL A O 1
ATOM 1271 N N . CYS A 1 156 ? -2.170 -3.999 11.132 1.00 98.19 156 CYS A N 1
ATOM 1272 C CA . CYS A 1 156 ? -2.036 -5.221 10.339 1.00 98.19 156 CYS A CA 1
ATOM 1273 C C . CYS A 1 156 ? -2.245 -6.497 11.166 1.00 98.19 156 CYS A C 1
ATOM 1275 O O . CYS A 1 156 ? -2.929 -7.411 10.703 1.00 98.19 156 CYS A O 1
ATOM 1277 N N . ASP A 1 157 ? -1.695 -6.546 12.379 1.00 98.25 157 ASP A N 1
ATOM 1278 C CA . ASP A 1 157 ? -1.893 -7.648 13.323 1.00 98.25 157 ASP A CA 1
ATOM 1279 C C . ASP A 1 157 ? -3.364 -7.764 13.723 1.00 98.25 157 ASP A C 1
ATOM 1281 O O . ASP A 1 157 ? -3.945 -8.845 13.648 1.00 98.25 157 ASP A O 1
ATOM 1285 N N . THR A 1 158 ? -4.014 -6.630 14.003 1.00 98.19 158 THR A N 1
ATOM 1286 C CA . THR A 1 158 ? -5.450 -6.606 14.303 1.00 98.19 158 THR A CA 1
ATOM 1287 C C . THR A 1 158 ? -6.281 -7.131 13.124 1.00 98.19 158 THR A C 1
ATOM 1289 O O . THR A 1 158 ? -7.183 -7.943 13.316 1.00 98.19 158 THR A O 1
ATOM 1292 N N . CYS A 1 159 ? -5.967 -6.736 11.884 1.00 98.38 159 CYS A N 1
ATOM 1293 C CA . CYS A 1 159 ? -6.627 -7.278 10.691 1.00 98.38 159 CYS A CA 1
ATOM 1294 C C . CYS A 1 159 ? -6.412 -8.793 10.542 1.00 98.38 159 CYS A C 1
ATOM 1296 O O . CYS A 1 159 ? -7.362 -9.513 10.234 1.00 98.38 159 CYS A O 1
ATOM 1298 N N . LYS A 1 160 ? -5.193 -9.297 10.778 1.00 97.81 160 LYS A N 1
ATOM 1299 C CA . LYS A 1 160 ? -4.905 -10.741 10.750 1.00 97.81 160 LYS A CA 1
ATOM 1300 C C . LYS A 1 160 ? -5.736 -11.499 11.781 1.00 97.81 160 LYS A C 1
ATOM 1302 O O . LYS A 1 160 ? -6.294 -12.545 11.450 1.00 97.81 160 LYS A O 1
ATOM 1307 N N . ASP A 1 161 ? -5.845 -10.970 12.993 1.00 97.25 161 ASP A N 1
ATOM 1308 C CA . ASP A 1 161 ? -6.621 -11.601 14.056 1.00 97.25 161 ASP A CA 1
ATOM 1309 C C . ASP A 1 161 ? -8.120 -11.601 13.745 1.00 97.25 161 ASP A C 1
ATOM 1311 O O . ASP A 1 161 ? -8.764 -12.642 13.880 1.00 97.25 161 ASP A O 1
ATOM 1315 N N . LEU A 1 162 ? -8.667 -10.492 13.233 1.00 97.50 162 LEU A N 1
ATOM 1316 C CA . LEU A 1 162 ? -10.062 -10.419 12.779 1.00 97.50 162 LEU A CA 1
ATOM 1317 C C . LEU A 1 162 ? -10.342 -11.393 11.623 1.00 97.50 162 LEU A C 1
ATOM 1319 O O . LEU A 1 162 ? -11.349 -12.100 11.644 1.00 97.50 162 LEU A O 1
ATOM 1323 N N . SER A 1 163 ? -9.442 -11.475 10.638 1.00 96.94 163 SER A N 1
ATOM 1324 C CA . SER A 1 163 ? -9.558 -12.430 9.529 1.00 96.94 163 SER A CA 1
ATOM 1325 C C . SER A 1 163 ? -9.536 -13.875 10.030 1.00 96.94 163 SER A C 1
ATOM 1327 O O . SER A 1 1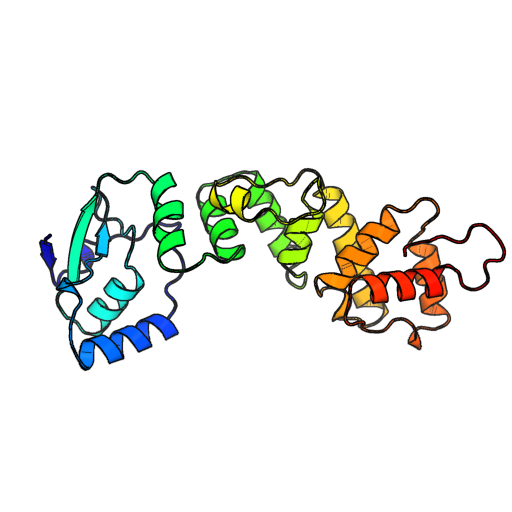63 ? -10.404 -14.665 9.663 1.00 96.94 163 SER A O 1
ATOM 1329 N N . ARG A 1 164 ? -8.608 -14.217 10.938 1.00 96.50 164 ARG A N 1
ATOM 1330 C CA . ARG A 1 164 ? -8.508 -15.561 11.529 1.00 96.50 164 ARG A CA 1
ATOM 1331 C C . ARG A 1 164 ? -9.775 -15.951 12.292 1.00 96.50 164 ARG A C 1
ATOM 1333 O O . ARG A 1 164 ? -10.187 -17.104 12.214 1.00 96.50 164 ARG A O 1
ATOM 1340 N N . ARG A 1 165 ? -10.372 -15.016 13.037 1.00 96.25 165 ARG A N 1
ATOM 1341 C CA . ARG A 1 165 ? -11.556 -15.275 13.872 1.00 96.25 165 ARG A CA 1
ATOM 1342 C C . ARG A 1 165 ? -12.841 -15.406 13.056 1.00 96.25 165 ARG A C 1
ATOM 1344 O O . ARG A 1 165 ? -13.666 -16.257 13.368 1.00 96.25 165 ARG A O 1
ATOM 1351 N N . TYR A 1 166 ? -13.004 -14.572 12.028 1.00 96.31 166 TYR A N 1
ATOM 1352 C CA . TYR A 1 166 ? -14.291 -14.399 11.342 1.00 96.31 166 TYR A CA 1
ATOM 1353 C C . TYR A 1 166 ? -14.274 -14.769 9.851 1.00 96.31 166 TYR A C 1
ATOM 1355 O O . TYR A 1 166 ? -15.294 -14.637 9.181 1.00 96.31 166 TYR A O 1
ATOM 1363 N N . GLY A 1 167 ? -13.138 -15.207 9.297 1.00 92.94 167 GLY A N 1
ATOM 1364 C CA . GLY A 1 167 ? -12.999 -15.511 7.864 1.00 92.94 167 GLY A CA 1
ATOM 1365 C C . GLY A 1 167 ? -13.151 -14.279 6.961 1.00 92.94 167 GLY A C 1
ATOM 1366 O O . GLY A 1 167 ? -13.508 -14.389 5.787 1.00 92.94 167 GLY A O 1
ATOM 1367 N N . ALA A 1 168 ? -12.926 -13.086 7.513 1.00 92.06 168 ALA A N 1
ATOM 1368 C CA . ALA A 1 168 ? -13.246 -11.814 6.883 1.00 92.06 168 ALA A CA 1
ATOM 1369 C C . ALA A 1 168 ? -12.109 -11.312 5.978 1.00 92.06 168 ALA A C 1
ATOM 1371 O O . ALA A 1 168 ? -11.378 -10.398 6.339 1.00 92.06 168 ALA A O 1
ATOM 1372 N N . GLY A 1 169 ? -11.974 -11.854 4.763 1.00 93.62 169 GLY A N 1
ATOM 1373 C CA . GLY A 1 169 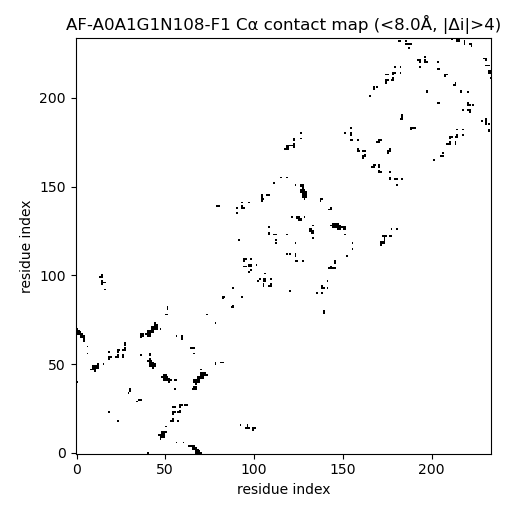? -10.913 -11.436 3.827 1.00 93.62 169 GLY A CA 1
ATOM 1374 C C . GLY A 1 169 ? -10.938 -9.945 3.440 1.00 93.62 169 GLY A C 1
ATOM 1375 O O . GLY A 1 169 ? -9.912 -9.380 3.070 1.00 93.62 169 GLY A O 1
ATOM 1376 N N . PHE A 1 170 ? -12.088 -9.270 3.581 1.00 95.81 170 PHE A N 1
ATOM 1377 C CA . PHE A 1 170 ? -12.215 -7.836 3.294 1.00 95.81 170 PHE A CA 1
ATOM 1378 C C . PHE A 1 170 ? -11.383 -6.948 4.231 1.00 95.81 170 PHE A C 1
ATOM 1380 O O . PHE A 1 170 ? -11.144 -5.787 3.902 1.00 95.81 170 PHE A O 1
ATOM 1387 N N . VAL A 1 171 ? -10.919 -7.463 5.377 1.00 97.81 171 VAL A N 1
ATOM 1388 C CA . VAL A 1 171 ? -10.121 -6.681 6.335 1.00 97.81 171 VAL A CA 1
ATOM 1389 C C . VAL A 1 171 ? -8.734 -6.311 5.808 1.00 97.81 171 VAL A C 1
ATOM 1391 O O . VAL A 1 171 ? -8.069 -5.465 6.400 1.00 97.81 171 VAL A O 1
ATOM 1394 N N . PHE A 1 172 ? -8.297 -6.915 4.701 1.00 96.62 172 PHE A N 1
ATOM 1395 C CA . PHE A 1 172 ? -7.036 -6.598 4.032 1.00 96.62 172 PHE A CA 1
ATOM 1396 C C . PHE A 1 172 ? -7.195 -5.618 2.857 1.00 96.62 172 PHE A C 1
ATOM 1398 O O . PHE A 1 172 ? -6.205 -5.062 2.367 1.00 96.62 172 PHE A O 1
ATOM 1405 N N . ASP A 1 173 ? -8.436 -5.355 2.427 1.00 93.38 173 ASP A N 1
ATOM 1406 C CA . ASP A 1 173 ? -8.738 -4.348 1.412 1.00 93.38 173 ASP A CA 1
ATOM 1407 C C . ASP A 1 173 ? -8.477 -2.959 1.980 1.00 93.38 173 ASP A C 1
ATOM 1409 O O . ASP A 1 173 ? -8.933 -2.643 3.073 1.00 93.38 173 ASP A O 1
ATOM 1413 N N . SER A 1 174 ? -7.848 -2.074 1.207 1.00 92.25 174 SER A N 1
ATOM 1414 C CA . SER A 1 174 ? -7.292 -0.811 1.713 1.00 92.25 174 SER A CA 1
ATOM 1415 C C . SER A 1 174 ? -8.221 0.090 2.529 1.00 92.25 174 SER A C 1
ATOM 1417 O O . SER A 1 174 ? -7.739 0.895 3.314 1.00 92.25 174 SER A O 1
ATOM 1419 N N . ARG A 1 175 ? -9.539 -0.031 2.381 1.00 96.69 175 ARG A N 1
ATOM 1420 C CA . ARG A 1 175 ? -10.533 0.789 3.085 1.00 96.69 175 ARG A CA 1
ATOM 1421 C C . ARG A 1 175 ? -10.699 0.382 4.551 1.00 96.69 175 ARG A C 1
ATOM 1423 O O . ARG A 1 175 ? -10.799 1.265 5.399 1.00 96.69 175 ARG A O 1
ATOM 1430 N N . PHE A 1 176 ? -10.696 -0.918 4.851 1.00 98.25 176 PHE A N 1
ATOM 1431 C CA . PHE A 1 176 ? -10.938 -1.410 6.209 1.00 98.25 176 PHE A CA 1
ATOM 1432 C C . PHE A 1 176 ? -9.777 -1.095 7.171 1.00 98.25 176 PHE A C 1
ATOM 1434 O O . PHE A 1 176 ? -10.043 -0.467 8.194 1.00 98.25 176 PHE A O 1
ATOM 1441 N N . PRO A 1 177 ? -8.495 -1.391 6.860 1.00 98.25 177 PRO A N 1
ATOM 1442 C CA . PRO A 1 177 ? -7.362 -1.016 7.707 1.00 98.25 177 PRO A CA 1
ATOM 1443 C C . PRO A 1 177 ? -7.297 0.486 7.989 1.00 98.25 177 PRO A C 1
ATOM 1445 O O . PRO A 1 177 ? -6.898 0.893 9.074 1.00 98.25 177 PRO A O 1
ATOM 1448 N N . LEU A 1 178 ? -7.709 1.331 7.036 1.00 97.75 178 LEU A N 1
ATOM 1449 C CA . LEU A 1 178 ? -7.738 2.782 7.230 1.00 97.75 178 LEU A CA 1
ATOM 1450 C C . LEU A 1 178 ? -8.870 3.230 8.162 1.00 97.75 178 LEU A C 1
ATOM 1452 O O . LEU A 1 178 ? -8.676 4.168 8.936 1.00 97.75 178 LEU A O 1
ATOM 1456 N N . ALA A 1 179 ? -10.033 2.578 8.107 1.00 98.19 179 ALA A N 1
ATOM 1457 C CA . ALA A 1 179 ? -11.110 2.803 9.069 1.00 98.19 179 ALA A CA 1
ATOM 1458 C C . ALA A 1 179 ? -10.714 2.304 10.469 1.00 98.19 179 ALA A C 1
ATOM 1460 O O . ALA A 1 179 ? -10.833 3.036 11.450 1.00 98.19 179 ALA A O 1
ATOM 1461 N N . LEU A 1 180 ? -10.138 1.102 10.548 1.00 98.38 180 LEU A N 1
ATOM 1462 C CA . LEU A 1 180 ? -9.643 0.510 11.787 1.00 98.38 180 LEU A CA 1
ATOM 1463 C C . LEU A 1 180 ? -8.524 1.344 12.422 1.00 98.38 180 LEU A C 1
ATOM 1465 O O . LEU A 1 180 ? -8.525 1.545 13.629 1.00 98.38 180 LEU A O 1
ATOM 1469 N N . SER A 1 181 ? -7.598 1.870 11.622 1.00 97.88 181 SER A N 1
ATOM 1470 C CA . SER A 1 181 ? -6.547 2.781 12.085 1.00 97.88 181 SER A CA 1
ATOM 1471 C C . SER A 1 181 ? -7.132 4.019 12.760 1.00 97.88 181 SER A C 1
ATOM 1473 O O . SER A 1 181 ? -6.736 4.350 13.874 1.00 97.88 181 SER A O 1
ATOM 1475 N N . LYS A 1 182 ? -8.142 4.650 12.139 1.00 97.00 182 LYS A N 1
ATOM 1476 C CA . LYS A 1 182 ? -8.858 5.779 12.745 1.00 97.00 182 LYS A CA 1
ATOM 1477 C C . LYS A 1 182 ? -9.524 5.370 14.058 1.00 97.00 182 LYS A C 1
ATOM 1479 O O . LYS A 1 182 ? -9.382 6.098 15.030 1.00 97.00 182 LYS A O 1
ATOM 1484 N N . ALA A 1 183 ? -10.196 4.220 14.094 1.00 97.94 183 ALA A N 1
ATOM 1485 C CA . ALA A 1 183 ? -10.836 3.711 15.303 1.00 97.94 183 ALA A CA 1
ATOM 1486 C C . ALA A 1 183 ? -9.824 3.466 16.436 1.00 97.94 183 ALA A C 1
ATOM 1488 O O . ALA A 1 183 ? -10.024 3.951 17.542 1.00 97.94 183 ALA A O 1
ATOM 1489 N N . LEU A 1 184 ? -8.696 2.807 16.153 1.00 96.94 184 LEU A N 1
ATOM 1490 C CA . LEU A 1 184 ? -7.627 2.540 17.124 1.00 96.94 184 LEU A CA 1
ATOM 1491 C C . LEU A 1 184 ? -6.965 3.810 17.675 1.00 96.94 184 LEU A C 1
ATOM 1493 O O . LEU A 1 184 ? -6.396 3.768 18.764 1.00 96.94 184 LEU A O 1
ATOM 1497 N N . SER A 1 185 ? -7.022 4.915 16.931 1.00 94.81 185 SER A N 1
ATOM 1498 C CA . SER A 1 185 ? -6.544 6.232 17.362 1.00 94.81 185 SER A CA 1
ATOM 1499 C C . SER A 1 185 ? -7.625 7.089 18.035 1.00 94.81 185 SER A C 1
ATOM 1501 O O . SER A 1 185 ? -7.325 8.204 18.460 1.00 94.81 185 SER A O 1
ATOM 1503 N N . THR A 1 186 ? -8.872 6.618 18.123 1.00 96.75 186 THR A N 1
ATOM 1504 C CA . THR A 1 186 ? -9.970 7.346 18.771 1.00 96.75 186 THR A CA 1
ATOM 1505 C C . THR A 1 186 ? -9.957 7.093 20.275 1.00 96.75 186 THR A C 1
ATOM 1507 O O . THR A 1 186 ? -9.919 5.949 20.730 1.00 96.75 186 THR A O 1
ATOM 1510 N N . GLU A 1 187 ? -10.024 8.167 21.061 1.00 95.81 187 GLU A N 1
ATOM 1511 C CA . GLU A 1 187 ? -10.103 8.080 22.518 1.00 95.81 187 GLU A CA 1
ATOM 1512 C C . GLU A 1 187 ? -11.307 7.232 22.961 1.00 95.81 187 GLU A C 1
ATOM 1514 O O . GLU A 1 187 ? -12.412 7.349 22.432 1.00 95.81 187 GLU A O 1
ATOM 1519 N N . GLY A 1 188 ? -11.081 6.337 23.924 1.00 95.62 188 GLY A N 1
ATOM 1520 C CA . GLY A 1 188 ? -12.102 5.421 24.431 1.00 95.62 188 GLY A CA 1
ATOM 1521 C C . GLY A 1 188 ? -12.338 4.173 23.573 1.00 95.62 188 GLY A C 1
ATOM 1522 O O . GLY A 1 188 ? -12.975 3.234 24.058 1.00 95.62 188 GLY A O 1
ATOM 1523 N N . PHE A 1 189 ? -11.798 4.095 22.350 1.00 97.62 189 PHE A N 1
ATOM 1524 C CA . PHE A 1 189 ? -11.867 2.872 21.552 1.00 97.62 189 PHE A CA 1
ATOM 1525 C C . PHE A 1 189 ? -10.987 1.768 22.154 1.00 97.62 189 PHE A C 1
ATOM 1527 O O . PHE A 1 189 ? -9.828 1.983 22.507 1.00 97.62 189 PHE A O 1
ATOM 1534 N N . ARG A 1 190 ? -11.534 0.551 22.229 1.00 96.88 190 ARG A N 1
ATOM 1535 C CA . ARG A 1 190 ? -10.823 -0.663 22.659 1.00 96.88 190 ARG A CA 1
ATOM 1536 C C . ARG A 1 190 ? -11.151 -1.814 21.720 1.00 96.88 190 ARG A C 1
ATOM 1538 O O . ARG A 1 190 ? -12.324 -2.153 21.552 1.00 96.88 190 ARG A O 1
ATOM 1545 N N . ILE A 1 191 ? -10.128 -2.428 21.135 1.00 97.25 191 ILE A N 1
ATOM 1546 C CA . ILE A 1 191 ? -10.312 -3.503 20.153 1.00 97.25 191 ILE A CA 1
ATOM 1547 C C . ILE A 1 191 ? -10.979 -4.736 20.770 1.00 97.25 191 ILE A C 1
ATOM 1549 O O . ILE A 1 191 ? -11.812 -5.368 20.129 1.00 97.25 191 ILE A O 1
ATOM 1553 N N . GLU A 1 192 ? -10.698 -5.021 22.039 1.00 97.50 192 GLU A N 1
ATOM 1554 C CA . GLU A 1 192 ? -11.278 -6.132 22.795 1.00 97.50 192 GLU A CA 1
ATOM 1555 C C . GLU A 1 192 ? -12.796 -5.988 22.877 1.00 97.50 192 GLU A C 1
ATOM 1557 O O . GLU A 1 192 ? -13.529 -6.942 22.637 1.00 97.50 192 GLU A O 1
ATOM 1562 N N . ARG A 1 193 ? -13.276 -4.761 23.115 1.00 97.19 193 ARG A N 1
ATOM 1563 C CA . ARG A 1 193 ? -14.710 -4.477 23.144 1.00 97.19 193 ARG A CA 1
ATOM 1564 C C . ARG A 1 193 ? -15.341 -4.655 21.766 1.00 97.19 193 ARG A C 1
ATOM 1566 O O . ARG A 1 193 ? -16.424 -5.222 21.678 1.00 97.19 193 ARG A O 1
ATOM 1573 N N . LEU A 1 194 ? -14.703 -4.162 20.700 1.00 97.88 194 LEU A N 1
ATOM 1574 C CA . LEU A 1 194 ? -15.223 -4.369 19.346 1.00 97.88 194 LEU A CA 1
ATOM 1575 C C . LEU A 1 194 ? -15.365 -5.871 19.064 1.00 97.88 194 LEU A C 1
ATOM 1577 O O . LEU A 1 194 ? -16.413 -6.308 18.606 1.00 97.88 194 LEU A O 1
ATOM 1581 N N . ILE A 1 195 ? -14.338 -6.653 19.400 1.00 97.81 195 ILE A N 1
ATOM 1582 C CA . ILE A 1 195 ? -14.333 -8.111 19.266 1.00 97.81 195 ILE A CA 1
ATOM 1583 C C . ILE A 1 195 ? -15.482 -8.753 20.055 1.00 97.81 195 ILE A C 1
ATOM 1585 O O . ILE A 1 195 ? -16.225 -9.528 19.466 1.00 97.81 195 ILE A O 1
ATOM 1589 N N . GLU A 1 196 ? -15.682 -8.398 21.330 1.00 97.56 196 GLU A N 1
ATOM 1590 C CA . GLU A 1 196 ? -16.804 -8.898 22.145 1.00 97.56 196 GLU A CA 1
ATOM 1591 C C . GLU A 1 196 ? -18.160 -8.634 21.472 1.00 97.56 196 GLU A C 1
ATOM 1593 O O . GLU A 1 196 ? -19.040 -9.492 21.470 1.00 97.56 196 GLU A O 1
ATOM 1598 N N . GLN A 1 197 ? -18.342 -7.449 20.880 1.00 97.81 197 GLN A N 1
ATOM 1599 C CA . GLN A 1 197 ? -19.593 -7.094 20.207 1.00 97.81 197 GLN A CA 1
ATOM 1600 C C . GLN A 1 197 ? -19.768 -7.786 18.846 1.00 97.81 197 GLN A C 1
ATOM 1602 O O . GLN A 1 197 ? -20.906 -8.072 18.466 1.00 97.81 197 GLN A O 1
ATOM 1607 N N . ILE A 1 198 ? -18.677 -8.086 18.130 1.00 97.56 198 ILE A N 1
ATOM 1608 C CA . ILE A 1 198 ? -18.723 -8.926 16.923 1.00 97.56 198 ILE A CA 1
ATOM 1609 C C . ILE A 1 198 ? -19.086 -10.364 17.307 1.00 97.56 198 ILE A C 1
ATOM 1611 O O . ILE A 1 198 ? -19.959 -10.941 16.670 1.00 97.56 198 ILE A O 1
ATOM 1615 N N . ASP A 1 199 ? -18.488 -10.922 18.363 1.00 96.94 199 ASP A N 1
ATOM 1616 C CA . ASP A 1 199 ? -18.775 -12.284 18.836 1.00 96.94 199 ASP A CA 1
ATOM 1617 C C . ASP A 1 199 ? -20.270 -12.466 19.190 1.00 96.94 199 ASP A C 1
ATOM 1619 O O . ASP A 1 199 ? -20.841 -13.529 18.948 1.00 96.94 199 ASP A O 1
ATOM 1623 N N . LEU A 1 200 ? -20.936 -11.417 19.698 1.00 96.56 200 LEU A N 1
ATOM 1624 C CA . LEU A 1 200 ? -22.380 -11.429 19.977 1.00 96.56 200 LEU A CA 1
ATOM 1625 C C . LEU A 1 200 ? -23.256 -11.424 18.716 1.00 96.56 200 LEU A C 1
ATOM 1627 O O . LEU A 1 200 ? -24.352 -11.986 18.733 1.00 96.56 200 LEU A O 1
ATOM 1631 N N . SER A 1 201 ? -22.815 -10.777 17.635 1.00 94.50 201 SER A N 1
ATOM 1632 C CA . SER A 1 201 ? -23.547 -10.763 16.364 1.00 94.50 201 SER A CA 1
ATOM 1633 C C . SER A 1 201 ? -22.587 -10.713 15.169 1.00 94.50 201 SER A C 1
ATOM 1635 O O . SER A 1 201 ? -22.405 -9.663 14.541 1.00 94.50 201 SER A O 1
ATOM 1637 N N . PRO A 1 202 ? -21.997 -11.867 14.795 1.00 94.06 202 PRO A N 1
ATOM 1638 C CA . PRO A 1 202 ? -20.999 -11.925 13.725 1.00 94.06 202 PRO A CA 1
ATOM 1639 C C . PRO A 1 202 ? -21.550 -11.515 12.356 1.00 94.06 202 PRO A C 1
ATOM 1641 O O . PRO A 1 202 ? -20.797 -11.121 11.472 1.00 94.06 202 PRO A O 1
ATOM 1644 N N . ARG A 1 203 ? -22.878 -11.586 12.179 1.00 94.38 203 ARG A N 1
ATOM 1645 C CA . ARG A 1 203 ? -23.580 -11.221 10.938 1.00 94.38 203 ARG A CA 1
ATOM 1646 C C . ARG A 1 203 ? -23.483 -9.742 10.591 1.00 94.38 203 ARG A C 1
ATOM 1648 O O . ARG A 1 203 ? -23.736 -9.399 9.443 1.00 94.38 203 ARG A O 1
ATOM 1655 N N . ASP A 1 204 ? -23.128 -8.901 11.554 1.00 95.38 204 ASP A N 1
ATOM 1656 C CA . ASP A 1 204 ? -23.011 -7.461 11.338 1.00 95.38 204 ASP A CA 1
ATOM 1657 C C . ASP A 1 204 ? -21.593 -7.050 10.927 1.00 95.38 204 ASP A C 1
ATOM 1659 O O . ASP A 1 204 ? -21.386 -5.941 10.445 1.00 95.38 204 ASP A O 1
ATOM 1663 N N . PHE A 1 205 ? -20.610 -7.945 11.077 1.00 97.62 205 PHE A N 1
ATOM 1664 C CA . PHE A 1 205 ? -19.241 -7.717 10.632 1.00 97.62 205 PHE A CA 1
ATOM 1665 C C . PHE A 1 205 ? -19.088 -8.118 9.162 1.00 97.62 205 PHE A C 1
ATOM 1667 O O . PHE A 1 205 ? -18.672 -9.228 8.824 1.00 97.62 205 PHE A O 1
ATOM 1674 N N . VAL A 1 206 ? -19.474 -7.203 8.275 1.00 96.94 206 VAL A N 1
ATOM 1675 C CA . VAL A 1 206 ? -19.611 -7.459 6.838 1.00 96.94 206 VAL A CA 1
ATOM 1676 C C . VAL A 1 206 ? -18.709 -6.568 5.995 1.00 96.94 206 VAL A C 1
ATOM 1678 O O . VAL A 1 206 ? -18.141 -5.575 6.442 1.00 96.94 206 VAL A O 1
ATOM 1681 N N . ARG A 1 207 ? -18.579 -6.928 4.719 1.00 97.56 207 ARG A N 1
ATOM 1682 C CA . ARG A 1 207 ? -17.867 -6.111 3.740 1.00 97.56 207 ARG A CA 1
ATOM 1683 C C . ARG A 1 207 ? -18.652 -4.832 3.438 1.00 97.56 207 ARG A C 1
ATOM 1685 O O . ARG A 1 207 ? -19.825 -4.898 3.083 1.00 97.56 207 ARG A O 1
ATOM 1692 N N . CYS A 1 208 ? -17.957 -3.700 3.447 1.00 97.19 208 CYS A N 1
ATOM 1693 C CA . CYS A 1 208 ? -18.463 -2.398 3.013 1.00 97.19 208 CYS A CA 1
ATOM 1694 C C . CYS A 1 208 ? -17.727 -1.895 1.758 1.00 97.19 208 CYS A C 1
ATOM 1696 O O . CYS A 1 208 ? -16.681 -2.422 1.355 1.00 97.19 208 CYS A O 1
ATOM 1698 N N . HIS A 1 209 ? -18.265 -0.847 1.130 1.00 93.56 209 HIS A N 1
ATOM 1699 C CA . HIS A 1 209 ? -17.746 -0.295 -0.123 1.00 93.56 209 HIS A CA 1
ATOM 1700 C C . HIS A 1 209 ? -16.879 0.955 0.063 1.00 93.56 209 HIS A C 1
ATOM 1702 O O . HIS A 1 209 ? -16.003 1.201 -0.771 1.00 93.56 209 HIS A O 1
ATOM 1708 N N . THR A 1 210 ? -17.071 1.718 1.142 1.00 96.38 210 THR A N 1
ATOM 1709 C CA . THR A 1 210 ? -16.295 2.934 1.448 1.00 96.38 210 THR A CA 1
ATOM 1710 C C . THR A 1 210 ? -15.625 2.856 2.819 1.00 96.38 210 THR A C 1
ATOM 1712 O O . THR A 1 210 ? -15.937 1.985 3.630 1.00 96.38 210 THR A O 1
ATOM 1715 N N . LYS A 1 211 ? -14.661 3.750 3.073 1.00 96.25 211 LYS A N 1
ATOM 1716 C CA . LYS A 1 211 ? -14.021 3.862 4.392 1.00 96.25 211 LYS A CA 1
ATOM 1717 C C . LYS A 1 211 ? -15.041 4.327 5.434 1.00 96.25 211 LYS A C 1
ATOM 1719 O O . LYS A 1 211 ? -15.037 3.818 6.544 1.00 96.25 211 LYS A O 1
ATOM 1724 N N . GLU A 1 212 ? -15.915 5.251 5.055 1.00 97.75 212 GLU A N 1
ATOM 1725 C CA . GLU A 1 212 ? -16.954 5.846 5.896 1.00 97.75 212 GLU A CA 1
ATOM 1726 C C . GLU A 1 212 ? -17.950 4.779 6.353 1.00 97.75 212 GLU A C 1
ATOM 1728 O O . GLU A 1 212 ? -18.176 4.642 7.544 1.00 97.75 212 GLU A O 1
ATOM 1733 N N . GLN A 1 213 ? -18.404 3.909 5.444 1.00 98.06 213 GLN A N 1
ATOM 1734 C CA . GLN A 1 213 ? -19.265 2.779 5.806 1.00 98.06 213 GLN A CA 1
ATOM 1735 C C . GLN A 1 213 ? -18.588 1.805 6.779 1.00 98.06 213 GLN A C 1
ATOM 1737 O O . GLN A 1 213 ? -19.244 1.251 7.655 1.00 98.06 213 GLN A O 1
ATOM 1742 N N . TYR A 1 214 ? -17.275 1.588 6.646 1.00 98.44 214 TYR A N 1
ATOM 1743 C CA . TYR A 1 214 ? -16.544 0.791 7.630 1.00 98.44 214 TYR A CA 1
ATOM 1744 C C . TYR A 1 214 ? -16.429 1.499 8.983 1.00 98.44 214 TYR A C 1
ATOM 1746 O O . TYR A 1 214 ? -16.479 0.822 10.005 1.00 98.44 214 TYR A O 1
ATOM 1754 N N . LEU A 1 215 ? -16.277 2.828 9.013 1.00 98.50 215 LEU A N 1
ATOM 1755 C CA . LEU A 1 215 ? -16.298 3.598 10.261 1.00 98.50 215 LEU A CA 1
ATOM 1756 C C . LEU A 1 215 ? -17.669 3.499 10.936 1.00 98.50 215 LEU A C 1
ATOM 1758 O O . LEU A 1 215 ? -17.706 3.202 12.126 1.00 98.50 215 LEU A O 1
ATOM 1762 N N . ASP A 1 216 ? -18.757 3.651 10.177 1.00 98.25 216 ASP A N 1
ATOM 1763 C CA . ASP A 1 216 ? -20.128 3.506 10.678 1.00 98.25 216 ASP A CA 1
ATOM 1764 C C . ASP A 1 216 ? -20.358 2.099 11.246 1.00 98.25 216 ASP A C 1
ATOM 1766 O O . ASP A 1 216 ? -20.781 1.953 12.388 1.00 98.25 216 ASP A O 1
ATOM 1770 N N . MET A 1 217 ? -19.978 1.049 10.509 1.00 98.25 217 MET A N 1
ATOM 1771 C CA . MET A 1 217 ? -20.084 -0.335 10.985 1.00 98.25 217 MET A CA 1
ATOM 1772 C C . MET A 1 217 ? -19.284 -0.561 12.278 1.00 98.25 217 MET A C 1
ATOM 1774 O O . MET A 1 217 ? -19.788 -1.166 13.224 1.00 98.25 217 MET A O 1
ATOM 1778 N N . ILE A 1 218 ? -18.034 -0.085 12.343 1.00 98.38 218 ILE A N 1
ATOM 1779 C CA . ILE A 1 218 ? -17.196 -0.215 13.545 1.00 98.38 218 ILE A CA 1
ATOM 1780 C C . ILE A 1 218 ? -17.830 0.539 14.721 1.00 98.38 218 ILE A C 1
ATOM 1782 O O . ILE A 1 218 ? -17.872 0.005 15.831 1.00 98.38 218 ILE A O 1
ATOM 1786 N N . GLU A 1 219 ? -18.327 1.755 14.492 1.00 98.38 219 GLU A N 1
ATOM 1787 C CA . GLU A 1 219 ? -18.985 2.576 15.506 1.00 98.38 219 GLU A CA 1
ATOM 1788 C C . GLU A 1 219 ? -20.259 1.908 16.032 1.00 98.38 219 GLU A C 1
ATOM 1790 O O . GLU A 1 219 ? -20.415 1.758 17.245 1.00 98.38 219 GLU A O 1
ATOM 1795 N N . GLU A 1 220 ? -21.146 1.467 15.139 1.00 97.75 220 GLU A N 1
ATOM 1796 C CA . GLU A 1 220 ? -22.404 0.806 15.483 1.00 97.75 220 GLU A CA 1
ATOM 1797 C C . GLU A 1 220 ? -22.165 -0.472 16.281 1.00 97.75 220 GLU A C 1
ATOM 1799 O O . GLU A 1 220 ? -22.807 -0.678 17.312 1.00 97.75 220 GLU A O 1
ATOM 1804 N N . ILE A 1 221 ? -21.224 -1.317 15.844 1.00 98.00 221 ILE A N 1
ATOM 1805 C CA . ILE A 1 221 ? -20.877 -2.546 16.560 1.00 98.00 221 ILE A CA 1
ATOM 1806 C C . ILE A 1 221 ? -20.306 -2.212 17.941 1.00 98.00 221 ILE A C 1
ATOM 1808 O O . ILE A 1 221 ? -20.765 -2.761 18.941 1.00 98.00 221 ILE A O 1
ATOM 1812 N N . PHE A 1 222 ? -19.355 -1.281 18.033 1.00 98.12 222 PHE A N 1
ATOM 1813 C CA . PHE A 1 222 ? -18.714 -0.919 19.299 1.00 98.12 222 PHE A CA 1
ATOM 1814 C C . PHE A 1 222 ? -19.691 -0.299 20.318 1.00 98.12 222 PHE A C 1
ATOM 1816 O O . PHE A 1 222 ? -19.646 -0.613 21.517 1.00 98.12 222 PHE A O 1
ATOM 1823 N N . ASN A 1 223 ? -20.581 0.581 19.847 1.00 97.75 223 ASN A N 1
ATOM 1824 C CA . ASN A 1 223 ? -21.510 1.352 20.675 1.00 97.75 223 ASN A CA 1
ATOM 1825 C C . ASN A 1 223 ? -22.734 0.559 21.151 1.00 97.75 223 ASN A C 1
ATOM 1827 O O . ASN A 1 223 ? -23.531 1.079 21.943 1.00 97.75 223 ASN A O 1
ATOM 1831 N N . ARG A 1 224 ? -22.897 -0.696 20.719 1.00 95.75 224 ARG A N 1
ATOM 1832 C CA . ARG A 1 224 ? -23.968 -1.578 21.198 1.00 95.75 224 ARG A CA 1
ATOM 1833 C C . ARG A 1 224 ? -23.998 -1.642 22.710 1.00 95.75 224 ARG A C 1
ATOM 1835 O O . ARG A 1 224 ? -22.968 -1.767 23.367 1.00 95.75 224 ARG A O 1
ATOM 1842 N N . GLN A 1 225 ? -25.210 -1.564 23.253 1.00 92.06 225 GLN A N 1
ATOM 1843 C CA . GLN A 1 225 ? -25.474 -1.679 24.688 1.00 92.06 225 GLN A CA 1
ATOM 1844 C C . GLN A 1 225 ? -24.769 -0.610 25.552 1.00 92.06 225 GLN A C 1
ATOM 1846 O O . GLN A 1 225 ? -24.841 -0.674 26.777 1.00 92.06 225 GLN A O 1
ATOM 1851 N N . LEU A 1 226 ? -24.130 0.406 24.952 1.00 93.56 226 LEU A N 1
ATOM 1852 C CA . LEU A 1 226 ? -23.601 1.555 25.680 1.00 93.56 226 LEU A CA 1
ATOM 1853 C C . LEU A 1 226 ? -24.677 2.623 25.834 1.00 93.56 226 LEU A C 1
ATOM 1855 O O . LEU A 1 226 ? -25.217 3.141 24.857 1.00 93.56 226 LEU A O 1
ATOM 1859 N N . SER A 1 227 ? -24.938 3.010 27.079 1.00 88.94 227 SER A N 1
ATOM 1860 C CA . SER A 1 227 ? -25.715 4.208 27.411 1.00 88.94 227 SER A CA 1
ATOM 1861 C C . SER A 1 227 ? -24.828 5.440 27.634 1.00 88.94 227 SER A C 1
ATOM 1863 O O . SER A 1 227 ? -25.304 6.567 27.525 1.00 88.94 227 SER A O 1
ATOM 1865 N N . ARG A 1 228 ? -23.536 5.237 27.926 1.00 88.94 228 ARG A N 1
ATOM 1866 C CA . ARG A 1 228 ? -22.510 6.268 28.165 1.00 88.94 228 ARG A CA 1
ATOM 1867 C C . ARG A 1 228 ? -21.191 5.846 27.511 1.00 88.94 228 ARG A C 1
ATOM 1869 O O . ARG A 1 228 ? -21.021 4.668 27.212 1.00 88.94 228 ARG A O 1
ATOM 1876 N N . ASN A 1 229 ? -20.266 6.791 27.326 1.00 91.44 229 ASN A N 1
ATOM 1877 C CA . ASN A 1 229 ? -18.938 6.558 26.73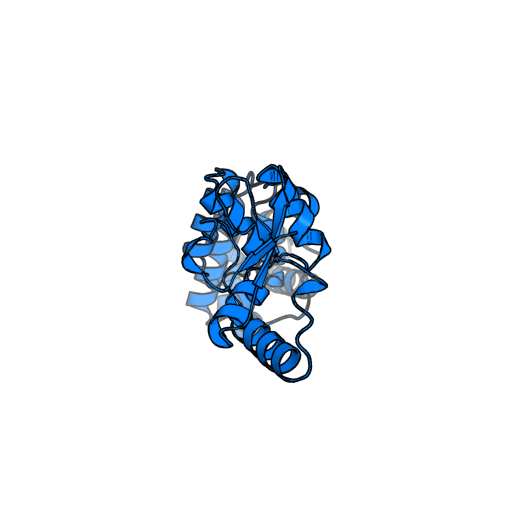2 1.00 91.44 229 ASN A CA 1
ATOM 1878 C C . ASN A 1 229 ? -18.993 5.961 25.315 1.00 91.44 229 ASN A C 1
ATOM 1880 O O . ASN A 1 229 ? -18.178 5.112 24.956 1.00 91.44 229 ASN A O 1
ATOM 1884 N N . LYS A 1 230 ? -19.983 6.387 24.523 1.00 95.19 230 LYS A N 1
ATOM 1885 C CA . LYS A 1 230 ? -20.023 6.070 23.096 1.00 95.19 230 LYS A CA 1
ATOM 1886 C C . LYS A 1 230 ? -18.881 6.786 22.386 1.00 95.19 230 LYS A C 1
ATOM 1888 O O . LYS A 1 230 ? -18.590 7.938 22.705 1.00 95.19 230 LYS A O 1
ATOM 1893 N N . ILE A 1 231 ? -18.280 6.115 21.415 1.00 96.12 231 ILE A N 1
ATOM 1894 C CA . ILE A 1 231 ? -17.332 6.746 20.496 1.00 96.12 231 ILE A CA 1
ATOM 1895 C C . ILE A 1 231 ? -18.084 7.341 19.311 1.00 96.12 231 ILE A C 1
ATOM 1897 O O . ILE A 1 231 ? -19.208 6.929 19.019 1.00 96.12 231 ILE A O 1
ATOM 1901 N N . ARG A 1 232 ? -17.424 8.260 18.610 1.00 96.06 232 ARG A N 1
ATOM 1902 C CA . ARG A 1 232 ? -17.868 8.767 17.318 1.00 96.06 232 ARG A CA 1
ATOM 1903 C C . ARG A 1 232 ? -16.699 8.762 16.340 1.00 96.06 232 ARG A C 1
ATOM 1905 O O . ARG A 1 232 ? -15.641 9.319 16.632 1.00 96.06 232 ARG A O 1
ATOM 1912 N N . LEU A 1 233 ? -16.878 8.080 15.221 1.00 93.44 233 LEU A N 1
ATOM 1913 C CA . LEU A 1 233 ? -15.897 7.869 14.166 1.00 93.44 233 LEU A CA 1
ATOM 1914 C C . LEU A 1 233 ? -16.249 8.648 12.893 1.00 93.44 233 LEU A C 1
ATOM 1916 O O . LEU A 1 233 ? -15.318 8.987 12.153 1.00 93.44 233 LEU A O 1
ATOM 1920 N N . THR A 1 234 ? -17.537 8.949 12.676 1.00 84.12 234 THR A N 1
ATOM 1921 C CA . THR A 1 234 ? -18.058 9.756 11.558 1.00 84.12 234 THR A CA 1
ATOM 1922 C C . THR A 1 234 ? -18.653 11.103 11.967 1.00 84.12 234 THR A C 1
ATOM 1924 O O . THR A 1 234 ? -19.194 11.268 13.088 1.00 84.12 234 THR A O 1
#

Solvent-accessible surface area (backbone atoms only — not comparable to full-atom values): 13216 Å² total; per-residue (Å²): 122,51,73,44,76,70,67,81,67,56,38,79,48,92,52,56,77,81,77,56,61,72,59,23,54,53,47,38,54,46,38,75,77,53,77,56,46,76,81,62,47,27,36,21,34,93,81,31,30,52,67,42,47,65,48,57,54,52,23,25,62,76,68,74,42,71,43,26,34,37,76,45,89,74,52,80,76,49,44,54,58,57,47,48,77,78,52,76,70,52,73,65,54,44,40,52,29,38,32,67,71,65,36,66,52,35,41,52,51,52,51,49,45,69,76,40,71,76,45,33,66,72,32,54,48,17,42,13,16,77,83,61,49,77,58,68,67,44,41,66,75,75,44,63,64,52,81,23,42,67,61,32,48,54,43,51,52,50,32,52,51,50,25,71,76,67,72,40,72,58,41,32,40,48,42,39,47,55,26,49,43,53,45,71,70,36,81,90,57,50,70,67,55,37,50,55,40,34,73,75,44,57,86,70,73,66,85,67,92,46,41,65,54,37,26,50,49,53,38,56,46,49,37,55,96,52,92,63,90,64,72,81,74,124